Protein AF-A0A7Y4UBE1-F1 (afdb_monomer)

Sequence (196 aa):
MGKIALIILGILLVFVVILAMTGIGQYNGLTTKRTDVDAKWAQVENNLQLRADKIPNLVNIVKGYAKLEEGVLTKIAESQRVIQSSGSTPEQKMDASNQMTGALRAGGLYPFMTFAQAYPNLKSDAQFARLSDELSGTENRLAVARKDYNESTQDYNTSRNRFPAVLIAGMMGFQDKPFFKAEEGSKTAPVVDFSK

Foldseek 3Di:
DVVVVVVVVVVVVVVVVVVVVVLVVLVVVLVVLVVQLVVLLVLLLVLLLVLLVLVVVLVVLVVVFDDFDPVLVVLSVVLSCLSPDPPHDSVSNLVSSQSNQVSCVVRLCPLPQRVCVVPVVLNPDPSSVVSSVVSVVSVVSSVVSLVSSQVSLCVSQVSCVDPPNVVSCVVVVNDRDDHSDHPPVVPDDDPDDPDD

Structure (mmCIF, N/CA/C/O backbone):
data_AF-A0A7Y4UBE1-F1
#
_entry.id   AF-A0A7Y4UBE1-F1
#
loop_
_atom_site.group_PDB
_atom_site.id
_atom_site.type_symbol
_atom_site.label_atom_id
_atom_site.label_alt_id
_atom_site.label_comp_id
_atom_site.label_asym_id
_atom_site.label_entity_id
_atom_site.label_seq_id
_atom_site.pdbx_PDB_ins_code
_atom_site.Cartn_x
_atom_site.Cartn_y
_atom_site.Cartn_z
_atom_site.occupancy
_atom_site.B_iso_or_equiv
_atom_site.auth_seq_id
_atom_site.auth_comp_id
_atom_site.auth_asym_id
_atom_site.auth_atom_id
_atom_site.pdbx_PDB_model_num
ATOM 1 N N . MET A 1 1 ? 44.120 3.849 -45.674 1.00 60.94 1 MET A N 1
ATOM 2 C CA . MET A 1 1 ? 43.304 4.387 -44.559 1.00 60.94 1 MET A CA 1
ATOM 3 C C . MET A 1 1 ? 41.799 4.106 -44.690 1.00 60.94 1 MET A C 1
ATOM 5 O O . MET A 1 1 ? 41.185 3.823 -43.672 1.00 60.94 1 MET A O 1
ATOM 9 N N . GLY A 1 2 ? 41.198 4.076 -45.892 1.00 85.62 2 GLY A N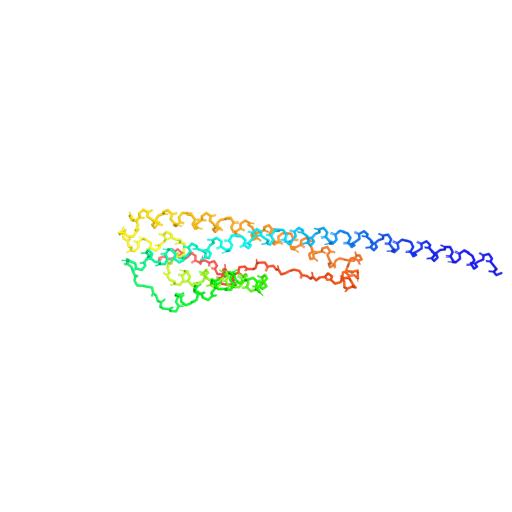 1
ATOM 10 C CA . GLY A 1 2 ? 39.737 3.900 -46.050 1.00 85.62 2 GLY A CA 1
ATOM 11 C C . GLY A 1 2 ? 39.126 2.588 -45.522 1.00 85.62 2 GLY A C 1
ATOM 12 O O . GLY A 1 2 ? 38.097 2.625 -44.860 1.00 85.62 2 GLY A O 1
ATOM 13 N N . LYS A 1 3 ? 39.762 1.425 -45.739 1.00 88.25 3 LYS A N 1
ATOM 14 C CA . LYS A 1 3 ? 39.204 0.126 -45.295 1.00 88.25 3 LYS A CA 1
ATOM 15 C C . LYS A 1 3 ? 39.141 -0.017 -43.767 1.00 88.25 3 LYS A C 1
ATOM 17 O O . LYS A 1 3 ? 38.150 -0.504 -43.246 1.00 88.25 3 LYS A O 1
ATOM 22 N N . ILE A 1 4 ? 40.170 0.450 -43.054 1.00 90.38 4 ILE A N 1
ATOM 23 C CA . ILE A 1 4 ? 40.217 0.420 -41.581 1.00 90.38 4 ILE A CA 1
ATOM 24 C C . ILE A 1 4 ? 39.161 1.366 -40.996 1.00 90.38 4 ILE A C 1
ATOM 26 O O . ILE A 1 4 ? 38.449 0.982 -40.076 1.00 90.38 4 ILE A O 1
ATOM 30 N N . ALA A 1 5 ? 39.000 2.563 -41.571 1.00 91.56 5 ALA A N 1
ATOM 31 C CA . ALA A 1 5 ? 37.962 3.504 -41.154 1.00 91.56 5 ALA A CA 1
ATOM 32 C C . ALA A 1 5 ? 36.544 2.926 -41.329 1.00 91.56 5 ALA A C 1
ATOM 34 O O . ALA A 1 5 ? 35.719 3.058 -40.429 1.00 91.56 5 ALA A O 1
ATOM 35 N N . LEU A 1 6 ? 36.276 2.227 -42.441 1.00 93.06 6 LEU A N 1
ATOM 36 C CA . LEU A 1 6 ? 34.995 1.545 -42.670 1.00 93.06 6 LEU A CA 1
ATOM 37 C C . LEU A 1 6 ? 34.747 0.405 -41.671 1.00 93.06 6 LEU A C 1
ATOM 39 O O . LEU A 1 6 ? 33.623 0.245 -41.202 1.00 93.06 6 LEU A O 1
ATOM 43 N N . ILE A 1 7 ? 35.785 -0.355 -41.306 1.00 93.50 7 ILE A N 1
ATOM 44 C CA . ILE A 1 7 ? 35.684 -1.410 -40.284 1.00 93.50 7 ILE A CA 1
ATOM 45 C C . ILE A 1 7 ? 35.369 -0.803 -38.910 1.00 93.50 7 ILE A C 1
ATOM 47 O O . ILE A 1 7 ? 34.454 -1.271 -38.238 1.00 93.50 7 ILE A O 1
ATOM 51 N N . ILE A 1 8 ? 36.073 0.261 -38.508 1.00 93.88 8 ILE A N 1
ATOM 52 C CA . ILE A 1 8 ? 35.826 0.959 -37.234 1.00 93.88 8 ILE A CA 1
ATOM 53 C C . ILE A 1 8 ? 34.397 1.515 -37.190 1.00 93.88 8 ILE A C 1
ATOM 55 O O . ILE A 1 8 ? 33.702 1.341 -36.190 1.00 93.88 8 ILE A O 1
ATOM 59 N N . LEU A 1 9 ? 33.935 2.135 -38.280 1.00 94.56 9 LEU A N 1
ATOM 60 C CA . LEU A 1 9 ? 32.573 2.657 -38.379 1.00 94.56 9 LEU A CA 1
ATOM 61 C C . LEU A 1 9 ? 31.524 1.539 -38.280 1.00 94.56 9 LEU A C 1
ATOM 63 O O . LEU A 1 9 ? 30.527 1.701 -37.581 1.00 94.56 9 LEU A O 1
ATOM 67 N N . GLY A 1 10 ? 31.769 0.394 -38.926 1.00 95.31 10 GLY A N 1
ATOM 68 C CA . GLY A 1 10 ? 30.907 -0.784 -38.824 1.00 95.31 10 GLY A CA 1
ATOM 69 C C . GLY A 1 10 ? 30.807 -1.318 -37.393 1.00 95.31 10 GLY A C 1
ATOM 70 O O . GLY A 1 10 ? 29.705 -1.574 -36.914 1.00 95.31 10 GLY A O 1
ATOM 71 N N . ILE A 1 11 ? 31.934 -1.416 -36.678 1.00 94.81 11 ILE A N 1
ATOM 72 C CA . ILE A 1 11 ? 31.966 -1.843 -35.269 1.00 94.81 11 ILE A CA 1
ATOM 73 C C . ILE A 1 11 ? 31.190 -0.863 -34.383 1.00 94.81 11 ILE A C 1
ATOM 75 O O . ILE A 1 11 ? 30.386 -1.288 -33.554 1.00 94.81 11 ILE A O 1
ATOM 79 N N . LEU A 1 12 ? 31.391 0.443 -34.573 1.00 95.19 12 LEU A N 1
ATOM 80 C CA . LEU A 1 12 ? 30.699 1.473 -33.800 1.00 95.19 12 LEU A CA 1
ATOM 81 C C . LEU A 1 12 ? 29.185 1.441 -34.047 1.00 95.19 12 LEU A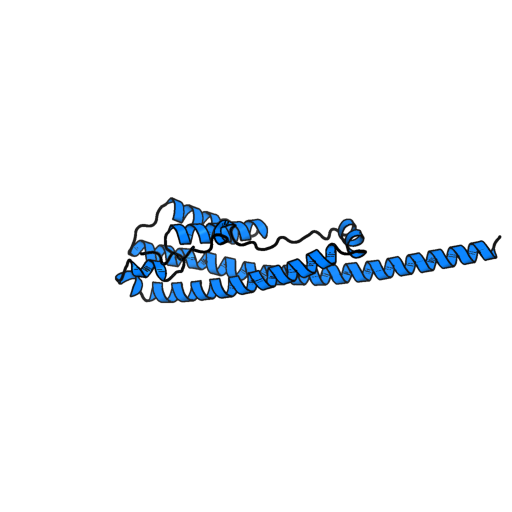 C 1
ATOM 83 O O . LEU A 1 12 ? 28.408 1.534 -33.101 1.00 95.19 12 LEU A O 1
ATOM 87 N N . LEU A 1 13 ? 28.759 1.239 -35.296 1.00 95.62 13 LEU A N 1
ATOM 88 C CA . LEU A 1 13 ? 27.346 1.109 -35.643 1.00 95.62 13 LEU A CA 1
ATOM 89 C C . LEU A 1 13 ? 26.712 -0.129 -34.991 1.00 95.62 13 LEU A C 1
ATOM 91 O O . LEU A 1 13 ? 25.651 -0.019 -34.381 1.00 95.62 13 LEU A O 1
ATOM 95 N N . VAL A 1 14 ? 27.378 -1.286 -35.050 1.00 95.25 14 VAL A N 1
ATOM 96 C CA . VAL A 1 14 ? 26.911 -2.511 -34.375 1.00 95.25 14 VAL A CA 1
ATOM 97 C C . VAL A 1 14 ? 26.811 -2.300 -32.862 1.00 95.25 14 VAL A C 1
ATOM 99 O O . VAL A 1 14 ? 25.813 -2.683 -32.253 1.00 95.25 14 VAL A O 1
ATOM 102 N N . PHE A 1 15 ? 27.798 -1.640 -32.253 1.00 94.19 15 PHE A N 1
ATOM 103 C CA . PHE A 1 15 ? 27.783 -1.321 -30.827 1.00 94.19 15 PHE A CA 1
ATOM 104 C C . PHE A 1 15 ? 26.589 -0.433 -30.440 1.00 94.19 15 PHE A C 1
ATOM 106 O O . PHE A 1 15 ? 25.878 -0.738 -29.482 1.00 94.19 15 PHE A O 1
ATOM 113 N N . VAL A 1 16 ? 26.308 0.618 -31.219 1.00 93.38 16 VAL A N 1
ATOM 114 C CA . VAL A 1 16 ? 25.142 1.493 -31.009 1.00 93.38 16 VAL A CA 1
ATOM 115 C C . VAL A 1 16 ? 23.829 0.715 -31.128 1.00 93.38 16 VAL A C 1
ATOM 117 O O . VAL A 1 16 ? 22.940 0.895 -30.298 1.00 93.38 16 VAL A O 1
ATOM 120 N N . VAL A 1 17 ? 23.708 -0.187 -32.107 1.00 93.94 17 VAL A N 1
ATOM 121 C CA . VAL A 1 17 ? 22.510 -1.027 -32.277 1.00 93.94 17 VAL A CA 1
ATOM 122 C C . VAL A 1 17 ? 22.299 -1.946 -31.068 1.00 93.94 17 VAL A C 1
ATOM 124 O O . VAL A 1 17 ? 21.179 -2.048 -30.568 1.00 93.94 17 VAL A O 1
ATOM 127 N N . ILE A 1 18 ? 23.360 -2.562 -30.537 1.00 92.31 18 ILE A N 1
ATOM 128 C CA . ILE A 1 18 ? 23.282 -3.403 -29.330 1.00 92.31 18 ILE A CA 1
ATOM 129 C C . ILE A 1 18 ? 22.827 -2.585 -28.113 1.00 92.31 18 ILE A C 1
ATOM 131 O O . ILE A 1 18 ? 21.952 -3.029 -27.361 1.00 92.31 18 ILE A O 1
ATOM 135 N N . LEU A 1 19 ? 23.377 -1.380 -27.928 1.00 90.44 19 LEU A N 1
ATOM 136 C CA . LEU A 1 19 ? 22.966 -0.486 -26.844 1.00 90.44 19 LEU A CA 1
ATOM 137 C C . LEU A 1 19 ? 21.501 -0.061 -26.980 1.00 90.44 19 LEU A C 1
ATOM 139 O O . LEU A 1 19 ? 20.770 -0.096 -25.991 1.00 90.44 19 LEU A O 1
ATOM 143 N N . ALA A 1 20 ? 21.052 0.278 -28.190 1.00 90.62 20 ALA A N 1
ATOM 144 C CA . ALA A 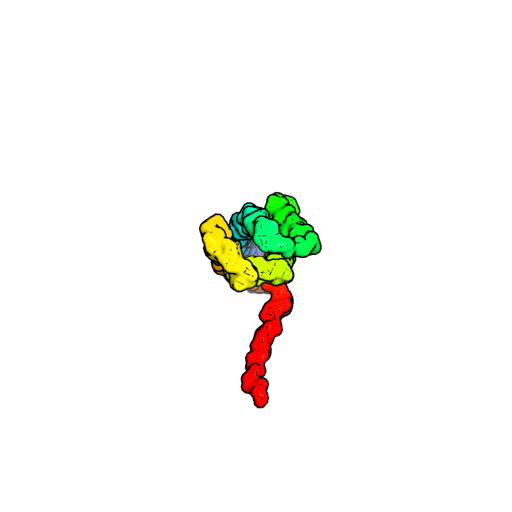1 20 ? 19.667 0.662 -28.450 1.00 90.62 20 ALA A CA 1
ATOM 145 C C . ALA A 1 20 ? 18.689 -0.488 -28.155 1.00 90.62 20 ALA A C 1
ATOM 147 O O . ALA A 1 20 ? 17.703 -0.289 -27.445 1.00 90.62 20 ALA A O 1
ATOM 148 N N . MET A 1 21 ? 18.986 -1.706 -28.626 1.00 92.88 21 MET A N 1
ATOM 149 C CA . MET A 1 21 ? 18.159 -2.888 -28.347 1.00 92.88 21 MET A CA 1
ATOM 150 C C . MET A 1 21 ? 18.091 -3.197 -26.848 1.00 92.88 21 MET A C 1
ATOM 152 O O . MET A 1 21 ? 17.011 -3.458 -26.316 1.00 92.88 21 MET A O 1
ATOM 156 N N . THR A 1 22 ? 19.227 -3.108 -26.149 1.00 89.25 22 THR A N 1
ATOM 157 C CA . THR A 1 22 ? 19.281 -3.286 -24.690 1.00 89.25 22 THR A CA 1
ATOM 158 C C . THR A 1 22 ? 18.446 -2.216 -23.987 1.00 89.25 22 THR A C 1
ATOM 160 O O . THR A 1 22 ? 17.657 -2.539 -23.101 1.00 89.25 22 THR A O 1
ATOM 163 N N . GLY A 1 23 ? 18.564 -0.959 -24.422 1.00 91.25 23 GLY A N 1
ATOM 164 C CA . GLY A 1 23 ? 17.796 0.179 -23.921 1.00 91.25 23 GLY A CA 1
ATOM 165 C C . GLY A 1 23 ? 16.288 -0.053 -23.960 1.00 91.25 23 GLY A C 1
ATOM 166 O O . GLY A 1 23 ? 15.612 0.046 -22.935 1.00 91.25 23 GLY A O 1
ATOM 167 N N . ILE A 1 24 ? 15.778 -0.424 -25.137 1.00 93.25 24 ILE A N 1
ATOM 168 C CA . ILE A 1 24 ? 14.352 -0.698 -25.364 1.00 93.25 24 ILE A CA 1
ATOM 169 C C . ILE A 1 24 ? 13.877 -1.871 -24.498 1.00 93.25 24 ILE A C 1
ATOM 171 O O . ILE A 1 24 ? 12.824 -1.785 -23.863 1.00 93.25 24 ILE A O 1
ATOM 175 N N . GLY A 1 25 ? 14.666 -2.948 -24.423 1.00 93.81 25 GLY A N 1
ATOM 176 C CA . GLY A 1 25 ? 14.340 -4.118 -23.607 1.00 93.81 25 GLY A CA 1
ATOM 177 C C . GLY A 1 25 ? 14.193 -3.783 -22.120 1.00 93.81 25 GLY A C 1
ATOM 178 O O . GLY A 1 25 ? 13.196 -4.156 -21.500 1.00 93.81 25 GLY A O 1
ATOM 179 N N . GLN A 1 26 ? 15.141 -3.029 -21.555 1.00 94.31 26 GLN A N 1
ATOM 180 C CA . GLN A 1 26 ? 15.076 -2.617 -20.148 1.00 94.31 26 GLN A CA 1
ATOM 181 C C . GLN A 1 26 ? 13.918 -1.647 -19.888 1.00 94.31 26 GLN A C 1
ATOM 183 O O . GLN A 1 26 ? 13.210 -1.806 -18.898 1.00 94.31 26 GLN A O 1
ATOM 188 N N . TYR A 1 27 ? 13.678 -0.678 -20.778 1.00 94.88 27 TYR A N 1
ATOM 189 C CA . TYR A 1 27 ? 12.570 0.271 -20.630 1.00 94.88 27 TYR A CA 1
ATOM 190 C C . TYR A 1 27 ? 11.209 -0.436 -20.579 1.00 94.88 27 TYR A C 1
ATOM 192 O O . TYR A 1 27 ? 10.399 -0.172 -19.685 1.00 94.88 27 TYR A O 1
ATOM 200 N N . ASN A 1 28 ? 10.968 -1.366 -21.507 1.00 95.94 28 ASN A N 1
ATOM 201 C CA . ASN A 1 28 ? 9.722 -2.127 -21.551 1.00 95.94 28 ASN A CA 1
ATOM 202 C C . ASN A 1 28 ? 9.577 -3.017 -20.310 1.00 95.94 28 ASN A C 1
ATOM 204 O O . ASN A 1 28 ? 8.527 -3.002 -19.672 1.00 95.94 28 ASN A O 1
ATOM 208 N N . GLY A 1 29 ? 10.647 -3.714 -19.909 1.00 96.50 29 GLY A N 1
ATOM 209 C CA . GLY A 1 29 ? 10.645 -4.552 -18.708 1.00 96.50 29 GLY A CA 1
ATOM 210 C C . GLY A 1 29 ? 10.353 -3.767 -17.423 1.00 96.50 29 GLY A C 1
ATOM 211 O O . GLY A 1 29 ? 9.527 -4.190 -16.613 1.00 96.50 29 GLY A O 1
ATOM 212 N N . LEU A 1 30 ? 10.979 -2.599 -17.247 1.00 96.88 30 LEU A N 1
ATOM 213 C CA . LEU A 1 30 ? 10.720 -1.723 -16.100 1.00 96.88 30 LEU A CA 1
ATOM 214 C C . LEU A 1 30 ? 9.311 -1.130 -16.133 1.00 96.88 30 LEU A C 1
ATOM 216 O O . LEU A 1 30 ? 8.685 -1.005 -15.083 1.00 96.88 30 LEU A O 1
ATOM 220 N N . THR A 1 31 ? 8.791 -0.797 -17.316 1.00 97.38 31 THR A N 1
ATOM 221 C CA . THR A 1 31 ? 7.414 -0.309 -17.469 1.00 97.38 31 THR A CA 1
ATOM 222 C C . THR A 1 31 ? 6.411 -1.366 -17.028 1.00 97.38 31 THR A C 1
ATOM 224 O O . THR A 1 31 ? 5.539 -1.058 -16.221 1.00 97.38 31 THR A O 1
ATOM 227 N N . THR A 1 32 ? 6.576 -2.616 -17.468 1.00 98.12 32 THR A N 1
ATOM 228 C CA . THR A 1 32 ? 5.719 -3.731 -17.045 1.00 98.12 32 THR A CA 1
ATOM 229 C C . THR A 1 32 ? 5.741 -3.919 -15.530 1.00 98.12 32 THR A C 1
ATOM 231 O O . THR A 1 32 ? 4.683 -3.984 -14.910 1.00 98.12 32 THR A O 1
ATOM 234 N N . LYS A 1 33 ? 6.932 -3.947 -14.915 1.00 98.06 33 LYS A N 1
ATOM 235 C CA . LYS A 1 33 ? 7.065 -4.108 -13.457 1.00 98.06 33 LYS A CA 1
ATOM 236 C C . LYS A 1 33 ? 6.473 -2.927 -12.684 1.00 98.06 33 LYS A C 1
ATOM 238 O O . LYS A 1 33 ? 5.816 -3.134 -11.672 1.00 98.06 33 LYS A O 1
ATOM 243 N N . ARG A 1 34 ? 6.646 -1.693 -13.170 1.00 97.88 34 ARG A N 1
ATOM 244 C CA . ARG A 1 34 ? 6.024 -0.501 -12.572 1.00 97.88 34 ARG A CA 1
ATOM 245 C C . ARG A 1 34 ? 4.499 -0.602 -12.597 1.00 97.88 34 ARG A C 1
ATOM 247 O O . ARG A 1 34 ? 3.865 -0.334 -11.584 1.00 97.88 34 ARG A O 1
ATOM 254 N N . THR A 1 35 ? 3.929 -1.006 -13.730 1.00 98.00 35 THR A N 1
ATOM 255 C CA . THR A 1 35 ? 2.480 -1.192 -13.865 1.00 98.00 35 THR A CA 1
ATOM 256 C C . THR A 1 35 ? 1.956 -2.286 -12.936 1.00 98.00 35 THR A C 1
ATOM 258 O O . THR A 1 35 ? 0.881 -2.113 -12.369 1.00 98.00 35 THR A O 1
ATOM 261 N N . ASP A 1 36 ? 2.705 -3.373 -12.729 1.00 98.44 36 ASP A N 1
ATOM 262 C CA . ASP A 1 36 ? 2.333 -4.399 -11.746 1.00 98.44 36 ASP A CA 1
ATOM 263 C C . ASP A 1 36 ? 2.313 -3.834 -10.317 1.00 98.44 36 ASP A C 1
ATOM 265 O O . ASP A 1 36 ? 1.305 -3.971 -9.626 1.00 98.44 36 ASP A O 1
ATOM 269 N N . VAL A 1 37 ? 3.354 -3.097 -9.903 1.00 98.31 37 VAL A N 1
ATOM 270 C CA . VAL A 1 37 ? 3.380 -2.422 -8.590 1.00 98.31 37 VAL A CA 1
ATOM 271 C C . VAL A 1 37 ? 2.186 -1.484 -8.417 1.00 98.31 37 VAL A C 1
ATOM 273 O O . VAL A 1 37 ? 1.523 -1.521 -7.380 1.00 98.31 37 VAL A O 1
ATOM 276 N N . ASP A 1 38 ? 1.877 -0.670 -9.428 1.00 97.75 38 ASP A N 1
ATOM 277 C CA . ASP A 1 38 ? 0.747 0.262 -9.385 1.00 97.75 38 ASP A CA 1
ATOM 278 C C . ASP A 1 38 ? -0.599 -0.486 -9.289 1.00 97.75 38 ASP A C 1
ATOM 280 O O . ASP A 1 38 ? -1.493 -0.078 -8.544 1.00 97.75 38 ASP A O 1
ATOM 284 N N . ALA A 1 39 ? -0.733 -1.634 -9.960 1.00 98.44 39 ALA A N 1
ATOM 285 C CA . ALA A 1 39 ? -1.912 -2.489 -9.853 1.00 98.44 39 ALA A CA 1
ATOM 286 C C . ALA A 1 39 ? -2.050 -3.125 -8.458 1.00 98.44 39 ALA A C 1
ATOM 288 O O . ALA A 1 39 ? -3.154 -3.169 -7.907 1.00 98.44 39 ALA A O 1
ATOM 289 N N . LYS A 1 40 ? -0.949 -3.592 -7.851 1.00 98.38 40 LYS A N 1
ATOM 290 C CA . LYS A 1 40 ? -0.956 -4.104 -6.469 1.00 98.38 40 LYS A CA 1
ATOM 291 C C . LYS A 1 40 ? -1.254 -2.999 -5.461 1.00 98.38 40 LYS A C 1
ATOM 293 O O . LYS A 1 40 ? -2.005 -3.229 -4.514 1.00 98.38 40 LYS A O 1
ATOM 298 N N . TRP A 1 41 ? -0.738 -1.792 -5.688 1.00 97.81 41 TRP A N 1
ATOM 299 C CA . TRP A 1 41 ? -1.054 -0.628 -4.867 1.00 97.81 41 TRP A CA 1
ATOM 300 C C . TRP A 1 41 ? -2.550 -0.304 -4.895 1.00 97.81 41 TRP A C 1
ATOM 302 O O . TRP A 1 41 ? -3.148 -0.122 -3.838 1.00 97.81 41 TRP A O 1
ATOM 312 N N . ALA A 1 42 ? -3.185 -0.326 -6.070 1.00 97.88 42 ALA A N 1
ATOM 313 C CA . ALA A 1 42 ? -4.626 -0.100 -6.180 1.00 97.88 42 ALA A CA 1
ATOM 314 C C . ALA A 1 42 ? -5.443 -1.099 -5.332 1.00 97.88 42 ALA A C 1
ATOM 316 O O . ALA A 1 42 ? -6.451 -0.733 -4.730 1.00 97.88 42 ALA A O 1
ATOM 317 N N . GLN A 1 43 ? -4.990 -2.354 -5.212 1.00 98.00 43 GLN A N 1
ATOM 318 C CA . GLN A 1 43 ? -5.628 -3.335 -4.323 1.00 98.00 43 GLN A CA 1
ATOM 319 C C . GLN A 1 43 ? -5.451 -2.989 -2.841 1.00 98.00 43 GLN A C 1
ATOM 321 O O . GLN A 1 43 ? -6.396 -3.132 -2.061 1.00 98.00 43 GLN A O 1
ATOM 326 N N . VAL A 1 44 ? -4.267 -2.518 -2.437 1.00 97.81 44 VAL A N 1
ATOM 327 C CA . VAL A 1 44 ? -4.040 -2.012 -1.073 1.00 97.81 44 VAL A CA 1
ATOM 328 C C . VAL A 1 44 ? -4.979 -0.842 -0.797 1.00 97.81 44 VAL A C 1
ATOM 330 O O . VAL A 1 44 ? -5.705 -0.862 0.195 1.00 97.81 44 VAL A O 1
ATOM 333 N N . GLU A 1 45 ? -5.016 0.137 -1.696 1.00 96.94 45 GLU A N 1
ATOM 334 C CA . GLU A 1 45 ? -5.827 1.341 -1.564 1.00 96.94 45 GLU A CA 1
ATOM 335 C C . GLU A 1 45 ? -7.324 1.032 -1.432 1.00 96.94 45 GLU A C 1
ATOM 337 O O . GLU A 1 45 ? -7.968 1.554 -0.521 1.00 96.94 45 GLU A O 1
ATOM 342 N N . ASN A 1 46 ? -7.861 0.117 -2.243 1.00 97.38 46 ASN A N 1
ATOM 343 C CA . ASN A 1 46 ? -9.255 -0.321 -2.131 1.00 97.38 46 ASN A CA 1
ATOM 344 C C . ASN A 1 46 ? -9.579 -0.864 -0.729 1.00 97.38 46 ASN A C 1
ATOM 346 O O . ASN A 1 46 ? -10.609 -0.530 -0.143 1.00 97.38 46 ASN A O 1
ATOM 350 N N . ASN A 1 47 ? -8.692 -1.684 -0.156 1.00 97.44 47 ASN A N 1
ATOM 351 C CA . ASN A 1 47 ? -8.893 -2.227 1.189 1.00 97.44 47 ASN A CA 1
ATOM 352 C C . ASN A 1 47 ? -8.739 -1.152 2.279 1.00 97.44 47 ASN A C 1
ATOM 354 O O . ASN A 1 47 ? -9.462 -1.194 3.275 1.00 97.44 47 ASN A O 1
ATOM 358 N N . LEU A 1 48 ? -7.843 -0.174 2.092 1.00 97.25 48 LEU A N 1
ATOM 359 C CA . LEU A 1 48 ? -7.722 0.974 2.995 1.00 97.25 48 LEU A CA 1
ATOM 360 C C . LEU A 1 48 ? -8.996 1.823 3.005 1.00 97.25 48 LEU A C 1
ATOM 362 O O . LEU A 1 48 ? -9.460 2.192 4.083 1.00 97.25 48 LEU A O 1
ATOM 366 N N . GLN A 1 49 ? -9.580 2.093 1.836 1.00 96.81 49 GLN A N 1
ATOM 367 C CA . GLN A 1 49 ? -10.833 2.842 1.715 1.00 96.81 49 GLN A CA 1
ATOM 368 C C . GLN A 1 49 ? -11.989 2.099 2.395 1.00 96.81 49 GLN A C 1
ATOM 370 O O . GLN A 1 49 ? -12.615 2.646 3.299 1.00 96.81 49 GLN A O 1
ATOM 375 N N . LEU A 1 50 ? -12.186 0.812 2.079 1.00 96.50 50 LEU A N 1
ATOM 376 C CA . LEU A 1 50 ? -13.226 -0.016 2.708 1.00 96.50 50 LEU A CA 1
ATOM 377 C C . LEU A 1 50 ? -13.120 -0.039 4.237 1.00 96.50 50 LEU A C 1
ATOM 379 O O . LEU A 1 50 ? -14.129 0.007 4.943 1.00 96.50 50 LEU A O 1
ATOM 383 N N . ARG A 1 51 ? -11.893 -0.119 4.758 1.00 95.50 51 ARG A N 1
ATOM 384 C CA . ARG A 1 51 ? -11.617 -0.044 6.192 1.00 95.50 51 ARG A CA 1
ATOM 385 C C . ARG A 1 51 ? -12.009 1.321 6.762 1.00 95.50 51 ARG A C 1
ATOM 387 O O . ARG A 1 51 ? -12.722 1.380 7.765 1.00 95.50 51 ARG A O 1
ATOM 394 N N . ALA A 1 52 ? -11.551 2.398 6.131 1.00 96.19 52 ALA A N 1
ATOM 395 C CA . ALA A 1 52 ? -11.811 3.769 6.556 1.00 96.19 52 ALA A CA 1
ATOM 396 C C . ALA A 1 52 ? -13.312 4.111 6.550 1.00 96.19 52 ALA A C 1
ATOM 398 O O . ALA A 1 52 ? -13.772 4.830 7.432 1.00 96.19 52 ALA A O 1
ATOM 399 N N . ASP A 1 53 ? -14.085 3.535 5.629 1.00 96.19 53 ASP A N 1
ATOM 400 C CA . ASP A 1 53 ? -15.533 3.745 5.526 1.00 96.19 53 ASP A CA 1
ATOM 401 C C . ASP A 1 53 ? -16.325 3.018 6.624 1.00 96.19 53 ASP A C 1
ATOM 403 O O . ASP A 1 53 ? -17.379 3.482 7.062 1.00 96.19 53 ASP A O 1
ATOM 407 N N . LYS A 1 54 ? -15.828 1.867 7.094 1.00 95.62 54 LYS A N 1
ATOM 408 C CA . LYS A 1 54 ? -16.522 1.015 8.075 1.00 95.62 54 LYS A CA 1
ATOM 409 C C . LYS A 1 54 ? -16.233 1.390 9.528 1.00 95.62 54 LYS A C 1
ATOM 411 O O . LYS A 1 54 ? -17.101 1.216 10.384 1.00 95.62 54 LYS A O 1
ATOM 416 N N . ILE A 1 55 ? -15.044 1.917 9.824 1.00 95.38 55 ILE A N 1
ATOM 417 C CA . ILE A 1 55 ? -14.638 2.275 11.194 1.00 95.38 55 ILE A CA 1
ATOM 418 C C . ILE A 1 55 ? -15.582 3.284 11.876 1.00 95.38 55 ILE A C 1
ATOM 420 O O . ILE A 1 55 ? -15.891 3.069 13.048 1.00 95.38 55 ILE A O 1
ATOM 424 N N . PRO A 1 56 ? -16.104 4.335 11.212 1.00 94.56 56 PRO A N 1
ATOM 425 C CA . PRO A 1 56 ? -17.052 5.256 11.840 1.00 94.56 56 PRO A CA 1
ATOM 426 C C . PRO A 1 56 ? -18.305 4.563 12.382 1.00 94.56 56 PRO A C 1
ATOM 428 O O . PRO A 1 56 ? -18.761 4.881 13.480 1.00 94.56 56 PRO A O 1
ATOM 431 N N . ASN A 1 57 ? -18.827 3.568 11.658 1.00 95.19 57 ASN A N 1
ATOM 432 C CA . ASN A 1 57 ? -19.974 2.785 12.115 1.00 95.19 57 ASN A CA 1
ATOM 433 C C . ASN A 1 57 ? -19.623 1.964 13.360 1.00 95.19 57 ASN A C 1
ATOM 435 O O . ASN A 1 57 ? -20.409 1.927 14.304 1.00 95.19 57 ASN A O 1
ATOM 439 N N . LEU A 1 58 ? -18.420 1.379 13.408 1.00 94.12 58 LEU A N 1
ATOM 440 C CA . LEU A 1 58 ? -17.943 0.638 14.579 1.00 94.12 58 LEU A CA 1
ATOM 441 C C . LEU A 1 58 ? -17.830 1.566 15.789 1.00 94.12 58 LEU A C 1
ATOM 443 O O . LEU A 1 58 ? -18.338 1.253 16.862 1.00 94.12 58 LEU A O 1
ATOM 447 N N . VAL A 1 59 ? -17.213 2.732 15.597 1.00 93.94 59 VAL A N 1
ATOM 448 C CA . VAL A 1 59 ? -17.064 3.764 16.628 1.00 93.94 59 VAL A CA 1
ATOM 449 C C . VAL A 1 59 ? -18.426 4.208 17.161 1.00 93.94 59 VAL A C 1
ATOM 451 O O . VAL A 1 59 ? -18.585 4.342 18.371 1.00 93.94 59 VAL A O 1
ATOM 454 N N . ASN A 1 60 ? -19.417 4.414 16.290 1.00 94.25 60 ASN A N 1
ATOM 455 C CA . ASN A 1 60 ? -20.762 4.820 16.700 1.00 94.25 60 ASN A CA 1
ATOM 456 C C . ASN A 1 60 ? -21.473 3.744 17.525 1.00 94.25 60 ASN A C 1
ATOM 458 O O . ASN A 1 60 ? -22.067 4.076 18.548 1.00 94.25 60 ASN A O 1
ATOM 462 N N . ILE A 1 61 ? -21.370 2.471 17.128 1.00 93.31 61 ILE A N 1
ATOM 463 C CA . ILE A 1 61 ? -21.934 1.362 17.908 1.00 93.31 61 ILE A CA 1
ATOM 464 C C . ILE A 1 61 ? -21.254 1.300 19.279 1.00 93.31 61 ILE A C 1
ATOM 466 O O . ILE A 1 61 ? -21.933 1.305 20.300 1.00 93.31 61 ILE A O 1
ATOM 470 N N . VAL A 1 62 ? -19.917 1.337 19.328 1.00 92.69 62 VAL A N 1
ATOM 471 C CA . VAL A 1 62 ? -19.166 1.266 20.592 1.00 92.69 62 VAL A CA 1
ATOM 472 C C . VAL A 1 62 ? -19.483 2.438 21.522 1.00 92.69 62 VAL A C 1
ATOM 474 O O . VAL A 1 62 ? -19.638 2.223 22.723 1.00 92.69 62 VAL A O 1
ATOM 477 N N . LYS A 1 63 ? -19.662 3.654 20.993 1.00 92.69 63 LYS A N 1
ATOM 478 C CA . LYS A 1 63 ? -20.069 4.832 21.781 1.00 92.69 63 LYS A CA 1
ATOM 479 C C . LYS A 1 63 ? -21.399 4.648 22.519 1.00 92.69 63 LYS A C 1
ATOM 481 O O . LYS A 1 63 ? -21.603 5.295 23.542 1.00 92.69 63 LYS A O 1
ATOM 486 N N . GLY A 1 64 ? -22.285 3.775 22.033 1.00 92.19 64 GLY A N 1
ATOM 487 C CA . GLY A 1 64 ? -23.528 3.421 22.725 1.00 92.19 64 GLY A CA 1
ATOM 488 C C . GLY A 1 64 ? -23.314 2.618 24.014 1.00 92.19 64 GLY A C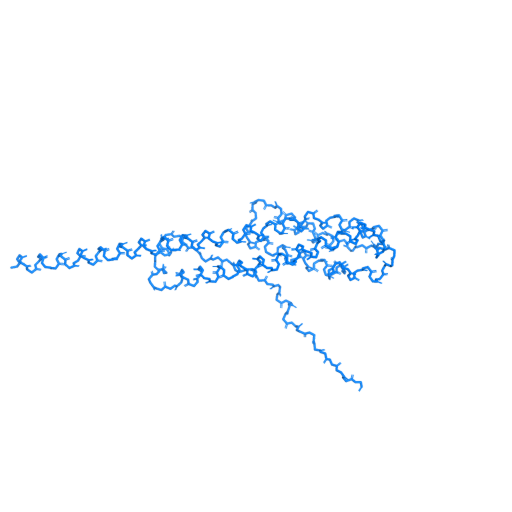 1
ATOM 489 O O . GLY A 1 64 ? -24.178 2.627 24.886 1.00 92.19 64 GLY A O 1
ATOM 490 N N . TYR A 1 65 ? -22.159 1.963 24.158 1.00 91.00 65 TYR A N 1
ATOM 491 C CA . TYR A 1 65 ? -21.853 1.064 25.275 1.00 91.00 65 TYR A CA 1
ATOM 492 C C . TYR A 1 65 ? -20.668 1.530 26.132 1.00 91.00 65 TYR A C 1
ATOM 494 O O . TYR A 1 65 ? -20.592 1.181 27.310 1.00 91.00 65 TYR A O 1
ATOM 502 N N . ALA A 1 66 ? -19.744 2.310 25.569 1.00 89.56 66 ALA A N 1
ATOM 503 C CA . ALA A 1 66 ? -18.520 2.737 26.233 1.00 89.56 66 ALA A CA 1
ATOM 504 C C . ALA A 1 66 ? -18.091 4.147 25.807 1.00 89.56 66 ALA A C 1
ATOM 506 O O . ALA A 1 66 ? -18.350 4.597 24.691 1.00 89.56 66 ALA A O 1
ATOM 507 N N . LYS A 1 67 ? -17.374 4.845 26.695 1.00 90.44 67 LYS A N 1
ATOM 508 C CA . LYS A 1 67 ? -16.729 6.118 26.355 1.00 90.44 67 LYS A CA 1
ATOM 509 C C . LYS A 1 67 ? -15.397 5.845 25.660 1.00 90.44 67 LYS A C 1
ATOM 511 O O . LYS A 1 67 ? -14.578 5.098 26.182 1.00 90.44 67 LYS A O 1
ATOM 516 N N . LEU A 1 68 ? -15.187 6.480 24.509 1.00 91.56 68 LEU A N 1
ATOM 517 C CA . LEU A 1 68 ? -13.909 6.483 23.800 1.00 91.56 68 LEU A CA 1
ATOM 518 C C . LEU A 1 68 ? -13.198 7.813 24.041 1.00 91.56 68 LEU A C 1
ATOM 520 O O . LEU A 1 68 ? -13.841 8.863 24.057 1.00 91.56 68 LEU A O 1
ATOM 524 N N . GLU A 1 69 ? -11.880 7.762 24.214 1.00 93.44 69 GLU A N 1
ATOM 525 C CA . GLU A 1 69 ? -11.060 8.957 24.399 1.00 93.44 69 GLU A CA 1
ATOM 526 C C . GLU A 1 69 ? -11.094 9.853 23.157 1.00 93.44 69 GLU A C 1
ATOM 528 O O . GLU A 1 69 ? -10.975 9.383 22.023 1.00 93.44 69 GLU A O 1
ATOM 533 N N . GLU A 1 70 ? -11.201 11.165 23.367 1.00 94.19 70 GLU A N 1
ATOM 534 C CA . GLU A 1 70 ? -11.245 12.146 22.279 1.00 94.19 70 GLU A CA 1
ATOM 535 C C . GLU A 1 70 ? -9.996 12.069 21.393 1.00 94.19 70 GLU A C 1
ATOM 537 O O . GLU A 1 70 ? -10.106 12.046 20.170 1.00 94.19 70 GLU A O 1
ATOM 542 N N . GLY A 1 71 ? -8.813 11.910 21.996 1.00 94.25 71 GLY A N 1
ATOM 543 C CA . GLY A 1 71 ? -7.559 11.760 21.256 1.00 94.25 71 GLY A CA 1
ATOM 544 C C . GLY A 1 71 ? -7.538 10.544 20.321 1.00 94.25 71 GLY A C 1
ATOM 545 O O . GLY A 1 71 ? -6.964 10.619 19.234 1.00 94.25 71 GLY A O 1
ATOM 546 N N . VAL A 1 72 ? -8.196 9.439 20.694 1.00 93.38 72 VAL A N 1
ATOM 547 C CA . VAL A 1 72 ? -8.344 8.256 19.828 1.00 93.38 72 VAL A CA 1
ATOM 548 C C . VAL A 1 72 ? -9.253 8.574 18.643 1.00 93.38 72 VAL A C 1
ATOM 550 O O . VAL A 1 72 ? -8.908 8.272 17.500 1.00 93.38 72 VAL A O 1
ATOM 553 N N . LEU A 1 73 ? -10.393 9.219 18.901 1.00 95.62 73 LEU A N 1
ATOM 554 C CA . LEU A 1 73 ? -11.357 9.593 17.865 1.00 95.62 73 LEU A CA 1
ATOM 555 C C . LEU A 1 73 ? -10.754 10.572 16.851 1.00 95.62 73 LEU A C 1
ATOM 557 O O . LEU A 1 73 ? -10.938 10.388 15.647 1.00 95.62 73 LEU A O 1
ATOM 561 N N . THR A 1 74 ? -9.995 11.563 17.323 1.00 97.12 74 THR A N 1
ATOM 562 C CA . THR A 1 74 ? -9.300 12.538 16.474 1.00 97.12 74 THR A CA 1
ATOM 563 C C . THR A 1 74 ? -8.294 11.851 15.557 1.00 97.12 74 THR A C 1
ATOM 565 O O . THR A 1 74 ? -8.363 12.035 14.343 1.00 97.12 74 THR A O 1
ATOM 568 N N . LYS A 1 75 ? -7.439 10.968 16.091 1.00 96.56 75 LYS A N 1
ATOM 569 C CA . LYS A 1 75 ? -6.459 10.221 15.281 1.00 96.56 75 LYS A CA 1
ATOM 570 C C . LYS A 1 75 ? -7.113 9.327 14.227 1.00 96.56 75 LYS A C 1
ATOM 572 O O . LYS A 1 75 ? -6.610 9.228 13.106 1.00 96.56 75 LYS A O 1
ATOM 577 N N . ILE A 1 76 ? -8.235 8.682 14.561 1.00 96.06 76 ILE A N 1
ATOM 578 C CA . ILE A 1 76 ? -9.014 7.885 13.599 1.00 96.06 76 ILE A CA 1
ATOM 579 C C . ILE A 1 76 ? -9.543 8.784 12.475 1.00 96.06 76 ILE A C 1
ATOM 581 O O . ILE A 1 76 ? -9.374 8.450 11.302 1.00 96.06 76 ILE A O 1
ATOM 585 N N . ALA A 1 77 ? -10.140 9.927 12.820 1.00 96.62 77 ALA A N 1
ATOM 586 C CA . ALA A 1 77 ? -10.717 10.856 11.852 1.00 96.62 77 ALA A CA 1
ATOM 587 C C . ALA A 1 77 ? -9.657 11.497 10.935 1.00 96.62 77 ALA A C 1
ATOM 589 O O . ALA A 1 77 ? -9.873 11.626 9.729 1.00 96.62 77 ALA A O 1
ATOM 590 N N . GLU A 1 78 ? -8.500 11.875 11.479 1.00 97.44 78 GLU A N 1
ATOM 591 C CA . GLU A 1 78 ? -7.366 12.398 10.707 1.00 97.44 78 GLU A CA 1
ATOM 592 C C . GLU A 1 78 ? -6.831 11.355 9.727 1.00 97.44 78 GLU A C 1
ATOM 594 O O . GLU A 1 78 ? -6.712 11.624 8.530 1.00 97.44 78 GLU A O 1
ATOM 599 N N . SER A 1 79 ? -6.597 10.134 10.212 1.00 97.50 79 SER A N 1
ATOM 600 C CA . SER A 1 79 ? -6.129 9.030 9.375 1.00 97.50 79 SER A CA 1
ATOM 601 C C . SER A 1 79 ? -7.121 8.706 8.255 1.00 97.50 79 SER A C 1
ATOM 603 O O . SER A 1 79 ? -6.728 8.460 7.114 1.00 97.50 79 SER A O 1
ATOM 605 N N . GLN A 1 80 ? -8.421 8.741 8.560 1.00 96.56 80 GLN A N 1
ATOM 606 C CA . GLN A 1 80 ? -9.484 8.531 7.581 1.00 96.56 80 GLN A CA 1
ATOM 607 C C . GLN A 1 80 ? -9.442 9.582 6.469 1.00 96.56 80 GLN A C 1
ATOM 609 O O . GLN A 1 80 ? -9.493 9.215 5.295 1.00 96.56 80 GLN A O 1
ATOM 614 N N . ARG A 1 81 ? -9.294 10.869 6.816 1.00 97.50 81 ARG A N 1
ATOM 615 C CA . ARG A 1 81 ? -9.182 11.942 5.814 1.00 97.50 81 ARG A CA 1
ATOM 616 C C . ARG A 1 81 ? -8.013 11.717 4.863 1.00 97.50 81 ARG A C 1
ATOM 618 O O . ARG A 1 81 ? -8.174 11.905 3.662 1.00 97.50 81 ARG A O 1
ATOM 625 N N . VAL A 1 82 ? -6.857 11.300 5.377 1.00 97.88 82 VAL A N 1
ATOM 626 C CA . VAL A 1 82 ? -5.675 11.036 4.542 1.00 97.88 82 VAL A CA 1
ATOM 627 C C . VAL A 1 82 ? -5.895 9.824 3.631 1.00 97.88 82 VAL A C 1
ATOM 629 O O . VAL A 1 82 ? -5.577 9.885 2.446 1.00 97.88 82 VAL A O 1
ATOM 632 N N . ILE A 1 83 ? -6.491 8.740 4.136 1.00 97.38 83 ILE A N 1
ATOM 633 C CA . ILE A 1 83 ? -6.786 7.545 3.326 1.00 97.38 83 ILE A CA 1
ATOM 634 C C . ILE A 1 83 ? -7.761 7.864 2.181 1.00 97.38 83 ILE A C 1
ATOM 636 O O . ILE A 1 83 ? -7.539 7.442 1.042 1.00 97.38 83 ILE A O 1
ATOM 640 N N . GLN A 1 84 ? -8.823 8.618 2.474 1.00 96.25 8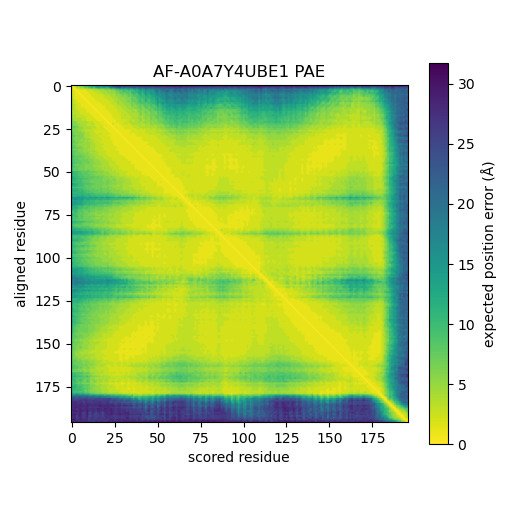4 GLN A N 1
ATOM 641 C CA . GLN A 1 84 ? -9.874 8.961 1.511 1.00 96.25 84 GLN A CA 1
ATOM 642 C C . GLN A 1 84 ? -9.475 10.099 0.555 1.00 96.25 84 GLN A C 1
ATOM 644 O O . GLN A 1 84 ? -10.102 10.280 -0.486 1.00 96.25 84 GLN A O 1
ATOM 649 N N . SER A 1 85 ? -8.427 10.860 0.872 1.00 96.25 85 SER A N 1
ATOM 650 C CA . SER A 1 85 ? -7.933 11.940 0.019 1.00 96.25 85 SER A CA 1
ATOM 651 C C . SER A 1 85 ? -7.373 11.403 -1.302 1.00 96.25 85 SER A C 1
ATOM 653 O O . SER A 1 85 ? -6.465 10.566 -1.326 1.00 96.25 85 SER A O 1
ATOM 655 N N . SER A 1 86 ? -7.868 11.930 -2.424 1.00 92.12 86 SER A N 1
ATOM 656 C CA . SER A 1 86 ? -7.319 11.651 -3.760 1.00 92.12 86 SER A CA 1
ATOM 657 C C . SER A 1 86 ? -5.949 12.301 -3.989 1.00 92.12 86 SER A C 1
ATOM 659 O O . SER A 1 86 ? -5.217 11.874 -4.873 1.00 92.12 86 SER A O 1
ATOM 661 N N . GLY A 1 87 ? -5.599 13.332 -3.210 1.00 92.50 87 GLY A N 1
ATOM 662 C CA . GLY A 1 87 ? -4.317 14.036 -3.319 1.00 92.50 87 GLY A CA 1
ATOM 663 C C . GLY A 1 87 ? -3.190 13.420 -2.489 1.00 92.50 87 GLY A C 1
ATOM 664 O O . GLY A 1 87 ? -2.071 13.924 -2.529 1.00 92.50 87 GLY A O 1
ATOM 665 N N . SER A 1 88 ? -3.473 12.372 -1.711 1.00 95.62 88 SER A N 1
ATOM 666 C CA . SER A 1 88 ? -2.486 11.764 -0.820 1.00 95.62 88 SER A CA 1
ATOM 667 C C . SER A 1 88 ? -1.634 10.715 -1.528 1.00 95.62 88 SER A C 1
ATOM 669 O O . SER A 1 88 ? -2.154 9.871 -2.259 1.00 95.62 88 SER A O 1
ATOM 671 N N . THR A 1 89 ? -0.323 10.753 -1.285 1.00 95.00 89 THR A N 1
ATOM 672 C CA . THR A 1 89 ? 0.629 9.795 -1.864 1.00 95.00 89 THR A CA 1
ATOM 673 C C . THR A 1 89 ? 0.475 8.407 -1.234 1.00 95.00 89 THR A C 1
ATOM 675 O O . THR A 1 89 ? -0.091 8.287 -0.139 1.00 95.00 89 THR A O 1
ATOM 678 N N . PRO A 1 90 ? 1.002 7.346 -1.875 1.00 94.38 90 PRO A N 1
ATOM 679 C CA . PRO A 1 90 ? 1.010 6.018 -1.281 1.00 94.38 90 PRO A CA 1
ATOM 680 C C . PRO A 1 90 ? 1.580 5.987 0.137 1.00 94.38 90 PRO A C 1
ATOM 682 O O . PRO A 1 90 ? 0.936 5.462 1.040 1.00 94.38 90 PRO A O 1
ATOM 685 N N . GLU A 1 91 ? 2.722 6.629 0.365 1.00 93.62 91 GLU A N 1
ATOM 686 C CA . GLU A 1 91 ? 3.385 6.720 1.668 1.00 93.62 91 GLU A CA 1
ATOM 687 C C . GLU A 1 91 ? 2.479 7.365 2.719 1.00 93.62 91 GLU A C 1
ATOM 689 O O . GLU A 1 91 ? 2.291 6.810 3.798 1.00 93.62 91 GLU A O 1
ATOM 694 N N . GLN A 1 92 ? 1.829 8.481 2.379 1.00 95.50 92 GLN A N 1
ATOM 695 C CA . GLN A 1 92 ? 0.901 9.154 3.290 1.00 95.50 92 GLN A CA 1
ATOM 696 C C . GLN A 1 92 ? -0.274 8.247 3.678 1.00 95.50 92 GLN A C 1
ATOM 698 O O . GLN A 1 92 ? -0.684 8.224 4.839 1.00 95.50 92 GLN A O 1
ATOM 703 N N . LYS A 1 93 ? -0.810 7.467 2.729 1.00 96.38 93 LYS A N 1
ATOM 704 C CA . LYS A 1 93 ? -1.891 6.508 3.007 1.00 96.38 93 LYS A CA 1
ATOM 705 C C . LYS A 1 93 ? -1.411 5.318 3.840 1.00 96.38 93 LYS A C 1
ATOM 707 O O . LYS A 1 93 ? -2.159 4.849 4.700 1.00 96.38 93 LYS A O 1
ATOM 712 N N . MET A 1 94 ? -0.183 4.841 3.623 1.00 94.69 94 MET A N 1
ATOM 713 C CA . MET A 1 94 ? 0.440 3.800 4.452 1.00 94.69 94 MET A CA 1
ATOM 714 C C . MET A 1 94 ? 0.588 4.277 5.901 1.00 94.69 94 MET A C 1
ATOM 716 O O . MET A 1 94 ? 0.149 3.587 6.825 1.00 94.69 94 MET A O 1
ATOM 720 N N . ASP A 1 95 ? 1.125 5.482 6.093 1.00 94.44 95 ASP A N 1
ATOM 721 C CA . ASP A 1 95 ? 1.329 6.082 7.410 1.00 94.44 95 ASP A CA 1
ATOM 722 C C . ASP A 1 95 ? -0.001 6.325 8.125 1.00 94.44 95 ASP A C 1
ATOM 724 O O . ASP A 1 95 ? -0.169 5.916 9.274 1.00 94.44 95 ASP A O 1
ATOM 728 N N . ALA A 1 96 ? -0.991 6.890 7.433 1.00 96.06 96 ALA A N 1
ATOM 729 C CA . ALA A 1 96 ? -2.336 7.061 7.972 1.00 96.06 96 ALA A CA 1
ATOM 730 C C . ALA A 1 96 ? -2.985 5.718 8.342 1.00 96.06 96 ALA A C 1
ATOM 732 O O . ALA A 1 96 ? -3.612 5.583 9.392 1.00 96.06 96 ALA A O 1
ATOM 733 N N . SER A 1 97 ? -2.800 4.676 7.526 1.00 95.31 97 SER A N 1
ATOM 734 C CA . SER A 1 97 ? -3.289 3.339 7.862 1.00 95.31 97 SER A CA 1
ATOM 735 C C . SER A 1 97 ? -2.647 2.790 9.135 1.00 95.31 97 SER A C 1
ATOM 737 O O . SER A 1 97 ? -3.335 2.120 9.917 1.00 95.31 97 SER A O 1
ATOM 739 N N . ASN A 1 98 ? -1.352 3.026 9.332 1.00 94.25 98 ASN A N 1
ATOM 740 C CA . ASN A 1 98 ? -0.620 2.617 10.525 1.00 94.25 98 ASN A CA 1
ATOM 741 C C . ASN A 1 98 ? -1.115 3.391 11.757 1.00 94.25 98 ASN A C 1
ATOM 743 O O . ASN A 1 98 ? -1.541 2.763 12.726 1.00 94.25 98 ASN A O 1
ATOM 747 N N . GLN A 1 99 ? -1.218 4.719 11.662 1.00 94.69 99 GLN A N 1
ATOM 748 C CA . GLN A 1 99 ? -1.743 5.586 12.723 1.00 94.69 99 GLN A CA 1
ATOM 749 C C . GLN A 1 99 ? -3.170 5.212 13.138 1.00 94.69 99 GLN A C 1
ATOM 751 O O . GLN A 1 99 ? -3.456 5.095 14.330 1.00 94.69 99 GLN A O 1
ATOM 756 N N . MET A 1 100 ? -4.053 4.934 12.174 1.00 95.50 100 MET A N 1
ATOM 757 C CA . MET A 1 100 ? -5.407 4.443 12.442 1.00 95.50 100 MET A CA 1
ATOM 758 C C . MET A 1 100 ? -5.389 3.120 13.212 1.00 95.50 100 MET A C 1
ATOM 760 O O . MET A 1 100 ? -6.154 2.944 14.156 1.00 95.50 100 MET A O 1
ATOM 764 N N . THR A 1 101 ? -4.496 2.194 12.847 1.00 93.88 101 THR A N 1
ATOM 765 C CA . THR A 1 101 ? -4.338 0.915 13.564 1.00 93.88 101 THR A CA 1
ATOM 766 C C . THR A 1 101 ? -3.859 1.141 14.995 1.00 93.88 101 THR A C 1
ATOM 768 O O . THR A 1 101 ? -4.399 0.541 15.924 1.00 93.88 101 THR A O 1
ATOM 771 N N . GLY A 1 102 ? -2.880 2.028 15.182 1.00 93.50 102 GLY A N 1
ATOM 772 C CA . GLY A 1 102 ? -2.387 2.426 16.497 1.00 93.50 102 GLY A CA 1
ATOM 773 C C . GLY A 1 102 ? -3.485 3.049 17.361 1.00 93.50 102 GLY A C 1
ATOM 774 O O . GLY A 1 102 ? -3.646 2.660 18.515 1.00 93.50 102 GLY A O 1
ATOM 775 N N . ALA A 1 103 ? -4.297 3.944 16.795 1.00 94.19 103 ALA A N 1
ATOM 776 C CA . ALA A 1 103 ? -5.418 4.577 17.488 1.00 94.19 103 ALA A CA 1
ATOM 777 C C . ALA A 1 103 ? -6.509 3.567 17.879 1.00 94.19 103 ALA A C 1
ATOM 779 O O . ALA A 1 103 ? -6.9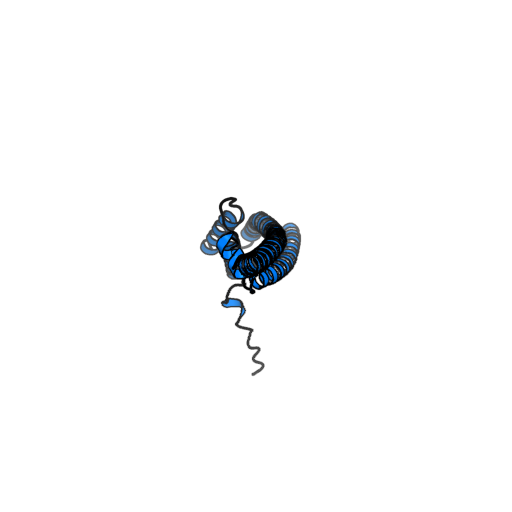57 3.567 19.023 1.00 94.19 103 ALA A O 1
ATOM 780 N N . LEU A 1 104 ? -6.890 2.661 16.972 1.00 93.44 104 LEU A N 1
ATOM 781 C CA . LEU A 1 104 ? -7.839 1.588 17.282 1.00 93.44 104 LEU A CA 1
ATOM 782 C C . LEU A 1 104 ? -7.321 0.691 18.411 1.00 93.44 104 LEU A C 1
ATOM 784 O O . LEU A 1 104 ? -8.078 0.357 19.317 1.00 93.44 104 LEU A O 1
ATOM 788 N N . ARG A 1 105 ? -6.031 0.332 18.396 1.00 92.94 105 ARG A N 1
ATOM 789 C CA . ARG A 1 105 ? -5.407 -0.463 19.463 1.00 92.94 105 ARG A CA 1
ATOM 790 C C . ARG A 1 105 ? -5.400 0.287 20.795 1.00 92.94 105 ARG A C 1
ATOM 792 O O . ARG A 1 105 ? -5.756 -0.299 21.810 1.00 92.94 105 ARG A O 1
ATOM 799 N N . ALA A 1 106 ? -5.046 1.573 20.786 1.00 90.50 106 ALA A N 1
ATOM 800 C CA . ALA A 1 106 ? -5.062 2.422 21.978 1.00 90.50 106 ALA A CA 1
ATOM 801 C C . ALA A 1 106 ? -6.475 2.554 22.575 1.00 90.50 106 ALA A C 1
ATOM 803 O O . ALA A 1 106 ? -6.630 2.518 23.788 1.00 90.50 106 ALA A O 1
ATOM 804 N N . GLY A 1 107 ? -7.508 2.620 21.729 1.00 88.50 107 GLY A N 1
ATOM 805 C CA . GLY A 1 107 ? -8.911 2.596 22.154 1.00 88.50 107 GLY A CA 1
ATOM 806 C C . GLY A 1 107 ? -9.456 1.209 22.513 1.00 88.50 107 GLY A C 1
ATOM 807 O O . GLY A 1 107 ? -10.652 1.084 22.761 1.00 88.50 107 GLY A O 1
ATOM 808 N N . GLY A 1 108 ? -8.631 0.156 22.476 1.00 88.50 108 GLY A N 1
ATOM 809 C CA . GLY A 1 108 ? -9.048 -1.231 22.710 1.00 88.50 108 GLY A CA 1
ATOM 810 C C . GLY A 1 108 ? -9.928 -1.833 21.606 1.00 88.50 108 GLY A C 1
ATOM 811 O O . GLY A 1 108 ? -10.403 -2.954 21.753 1.00 88.50 108 GLY A O 1
ATOM 812 N N . LEU A 1 109 ? -10.134 -1.114 20.501 1.00 88.88 109 LEU A N 1
ATOM 813 C CA . LEU A 1 109 ? -10.997 -1.479 19.375 1.00 88.88 109 LEU A CA 1
ATOM 814 C C . LEU A 1 109 ? -10.342 -2.459 18.395 1.00 88.88 109 LEU A C 1
ATOM 816 O O . LEU A 1 109 ? -11.004 -2.909 17.467 1.00 88.88 109 LEU A O 1
ATOM 820 N N . TYR A 1 110 ? -9.051 -2.759 18.543 1.00 89.56 110 TYR A N 1
ATOM 821 C CA . TYR A 1 110 ? -8.331 -3.701 17.687 1.00 89.56 110 TYR A CA 1
ATOM 822 C C . TYR A 1 110 ? -7.521 -4.707 18.523 1.00 89.56 110 TYR A C 1
ATOM 824 O O . TYR A 1 110 ? -6.731 -4.268 19.364 1.00 89.56 110 TYR A O 1
ATOM 832 N N . PRO A 1 111 ? -7.621 -6.029 18.261 1.00 88.19 111 PRO A N 1
ATOM 833 C CA . PRO A 1 111 ? -8.536 -6.695 17.320 1.00 88.19 111 PRO A CA 1
ATOM 834 C C . PRO A 1 111 ? -10.020 -6.453 17.646 1.00 88.19 111 PRO A C 1
ATOM 836 O O . PRO A 1 111 ? -10.377 -6.331 18.815 1.00 88.19 111 PRO A O 1
ATOM 839 N N . PHE A 1 112 ? -10.883 -6.390 16.625 1.00 87.12 112 PHE A N 1
ATOM 840 C CA . PHE A 1 112 ? -12.250 -5.851 16.751 1.00 87.12 112 PHE A CA 1
ATOM 841 C C . PHE A 1 112 ? -13.135 -6.552 17.790 1.00 87.12 112 PHE A C 1
ATOM 843 O O . PHE A 1 112 ? -13.962 -5.902 18.418 1.00 87.12 112 PHE A O 1
ATOM 850 N N . MET A 1 113 ? -12.916 -7.842 18.057 1.00 84.81 113 MET A N 1
ATOM 851 C CA . MET A 1 113 ? -13.697 -8.588 19.051 1.00 84.81 113 MET A CA 1
ATOM 852 C C . MET A 1 113 ? -13.162 -8.468 20.490 1.00 84.81 113 MET A C 1
ATOM 854 O O . MET A 1 113 ? -13.851 -8.831 21.443 1.00 84.81 113 MET A O 1
ATOM 858 N N . THR A 1 114 ? -11.940 -7.961 20.681 1.00 83.88 114 THR A N 1
ATOM 859 C CA . THR A 1 114 ? -11.306 -7.889 22.007 1.00 83.88 114 THR A CA 1
ATOM 860 C C . THR A 1 114 ? -12.034 -6.912 22.923 1.00 83.88 114 THR A C 1
ATOM 862 O O . THR A 1 114 ? -12.263 -7.227 24.089 1.00 83.88 114 THR A O 1
ATOM 865 N N . PHE A 1 115 ? -12.482 -5.774 22.385 1.00 80.25 115 PHE A N 1
ATOM 866 C CA . PHE A 1 115 ? -13.213 -4.758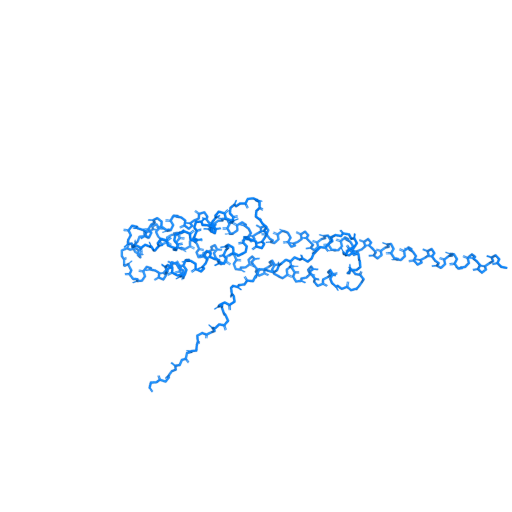 23.145 1.00 80.25 115 PHE A CA 1
ATOM 867 C C . PHE A 1 115 ? -14.483 -5.314 23.808 1.00 80.25 115 PHE A C 1
ATOM 869 O O . PHE A 1 115 ? -14.800 -4.999 24.953 1.00 80.25 115 PHE A O 1
ATOM 876 N N . ALA A 1 116 ? -15.193 -6.202 23.110 1.00 84.62 116 ALA A N 1
ATOM 877 C CA . ALA A 1 116 ? -16.456 -6.767 23.570 1.00 84.62 116 ALA A CA 1
ATOM 878 C C . ALA A 1 116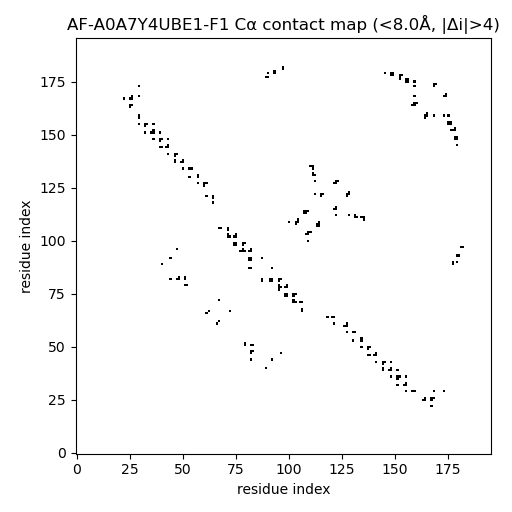 ? -16.319 -7.696 24.788 1.00 84.62 116 ALA A C 1
ATOM 880 O O . ALA A 1 116 ? -17.314 -7.980 25.452 1.00 84.62 116 ALA A O 1
ATOM 881 N N . GLN A 1 117 ? -15.107 -8.152 25.127 1.00 86.25 117 GLN A N 1
ATOM 882 C CA . GLN A 1 117 ? -14.889 -8.974 26.323 1.00 86.25 117 GLN A CA 1
ATOM 883 C C . GLN A 1 117 ? -15.190 -8.206 27.616 1.00 86.25 117 GLN A C 1
ATOM 885 O O . GLN A 1 117 ? -15.707 -8.791 28.564 1.00 86.25 117 GLN A O 1
ATOM 890 N N . ALA A 1 118 ? -14.922 -6.897 27.633 1.00 87.81 118 ALA A N 1
ATOM 891 C CA . ALA A 1 118 ? -15.217 -6.029 28.770 1.00 87.81 118 ALA A CA 1
ATOM 892 C C . ALA A 1 118 ? -16.688 -5.565 28.815 1.00 87.81 118 ALA A C 1
ATOM 894 O O . ALA A 1 118 ? -17.140 -5.065 29.842 1.00 87.81 118 ALA A O 1
ATOM 895 N N . TYR A 1 119 ? -17.448 -5.747 27.726 1.00 90.44 119 TYR A N 1
ATOM 896 C CA . TYR A 1 119 ? -18.808 -5.221 27.566 1.00 90.44 119 TYR A CA 1
ATOM 897 C C . TYR A 1 119 ? -19.769 -6.300 27.022 1.00 90.44 119 TYR A C 1
ATOM 899 O O . TYR A 1 119 ? -20.024 -6.351 25.817 1.00 90.44 119 TYR A O 1
ATOM 907 N N . PRO A 1 120 ? -20.367 -7.148 27.886 1.00 90.69 120 PRO A N 1
ATOM 908 C CA . PRO A 1 120 ? -21.222 -8.267 27.463 1.00 90.69 120 PRO A CA 1
ATOM 909 C C . PRO A 1 120 ? -22.422 -7.873 26.587 1.00 90.69 120 PRO A C 1
ATOM 911 O O . PRO A 1 120 ? -22.793 -8.609 25.670 1.00 90.69 120 PRO A O 1
ATOM 914 N N . ASN A 1 121 ? -23.005 -6.695 26.834 1.00 90.88 121 ASN A N 1
ATOM 915 C CA . ASN A 1 121 ? -24.121 -6.181 26.036 1.00 90.88 121 ASN A CA 1
ATOM 916 C C . ASN A 1 121 ? -23.681 -5.840 24.604 1.00 90.88 121 ASN A C 1
ATOM 918 O O . ASN A 1 121 ? -24.373 -6.196 23.659 1.00 90.88 121 ASN A O 1
ATOM 922 N N . LEU A 1 122 ? -22.493 -5.245 24.439 1.00 91.81 122 LEU A N 1
ATOM 923 C CA . LEU A 1 122 ? -21.902 -4.974 23.125 1.00 91.81 122 LEU A CA 1
ATOM 924 C C . LEU A 1 122 ? -21.548 -6.274 22.395 1.00 91.81 122 LEU A C 1
ATOM 926 O O . LEU A 1 122 ? -21.773 -6.393 21.197 1.00 91.81 122 LEU A O 1
ATOM 930 N N . LYS A 1 123 ? -21.034 -7.276 23.119 1.00 88.94 123 LYS A N 1
ATOM 931 C CA . LYS A 1 123 ? -20.747 -8.603 22.553 1.00 88.94 123 LYS A CA 1
ATOM 932 C C . LYS A 1 123 ? -21.985 -9.263 21.941 1.00 88.94 123 LYS A C 1
ATOM 934 O O . LYS A 1 123 ? -21.866 -10.001 20.970 1.00 88.94 123 LYS A O 1
ATOM 939 N N . SER A 1 124 ? -23.151 -9.010 22.528 1.00 91.38 124 SER A N 1
ATOM 940 C CA . SER A 1 124 ? -24.433 -9.567 22.086 1.00 91.38 124 SER A CA 1
ATOM 941 C C . SER A 1 124 ? -25.118 -8.706 21.017 1.00 91.38 124 SER A C 1
ATOM 943 O O . SER A 1 124 ? -26.152 -9.102 20.479 1.00 91.38 124 SER A O 1
ATOM 945 N N . ASP A 1 125 ? -24.557 -7.539 20.692 1.00 94.12 125 ASP A N 1
ATOM 946 C CA . ASP A 1 125 ? -25.078 -6.653 19.662 1.00 94.12 125 ASP A CA 1
ATOM 947 C C . ASP A 1 125 ? -24.798 -7.238 18.268 1.00 94.12 125 ASP A C 1
ATOM 949 O O . ASP A 1 125 ? -23.657 -7.399 17.825 1.00 94.12 125 ASP A O 1
ATOM 953 N N . ALA A 1 126 ? -25.872 -7.566 17.551 1.00 94.06 126 ALA A N 1
ATOM 954 C CA . ALA A 1 126 ? -25.768 -8.207 16.249 1.00 94.06 126 ALA A CA 1
ATOM 955 C C . ALA A 1 126 ? -25.155 -7.290 15.172 1.00 94.06 126 ALA A C 1
ATOM 957 O O . ALA A 1 126 ? -24.565 -7.794 14.216 1.00 94.06 126 ALA A O 1
ATOM 958 N N . GLN A 1 127 ? -25.302 -5.962 15.282 1.00 94.25 127 GLN A N 1
ATOM 959 C CA . GLN A 1 127 ? -24.662 -5.021 14.357 1.00 94.25 127 GLN A CA 1
ATOM 960 C C . GLN A 1 127 ? -23.158 -4.950 14.621 1.00 94.25 127 GLN A C 1
ATOM 962 O O . GLN A 1 127 ? -22.378 -4.988 13.667 1.00 94.25 127 GLN A O 1
ATOM 967 N N . PHE A 1 128 ? -22.754 -4.919 15.894 1.00 95.25 128 PHE A N 1
ATOM 968 C CA . PHE A 1 128 ? -21.347 -4.952 16.288 1.00 95.25 128 PHE A CA 1
ATOM 969 C C . PHE A 1 128 ? -20.640 -6.218 15.794 1.00 95.25 128 PHE A C 1
ATOM 971 O O . PHE A 1 128 ? -19.577 -6.120 15.179 1.00 95.25 128 PHE A O 1
ATOM 978 N N . ALA A 1 129 ? -21.233 -7.394 16.031 1.00 93.25 129 ALA A N 1
ATOM 979 C CA . ALA A 1 129 ? -20.647 -8.672 15.632 1.00 93.25 129 ALA A CA 1
ATOM 980 C C . ALA A 1 129 ? -20.423 -8.738 14.112 1.00 93.25 129 ALA A C 1
ATOM 982 O O . ALA A 1 129 ? -19.302 -8.972 13.664 1.00 93.25 129 ALA A O 1
ATOM 983 N N . ARG A 1 130 ? -21.454 -8.410 13.315 1.00 95.06 130 ARG A N 1
ATOM 984 C CA . ARG A 1 130 ? -21.348 -8.381 11.845 1.00 95.06 130 ARG A CA 1
ATOM 985 C C . ARG A 1 130 ? -20.266 -7.424 11.357 1.00 95.06 130 ARG A C 1
ATOM 987 O O . ARG A 1 130 ? -19.466 -7.784 10.499 1.00 95.06 130 ARG A O 1
ATOM 994 N N . LEU A 1 131 ? -20.230 -6.206 11.897 1.00 95.25 131 LEU A N 1
ATOM 995 C CA . LEU A 1 131 ? -19.265 -5.204 11.458 1.00 95.25 131 LEU A CA 1
ATOM 996 C C . LEU A 1 131 ? -17.830 -5.578 11.847 1.00 95.25 131 LEU A C 1
ATOM 998 O O . LEU A 1 131 ? -16.904 -5.354 11.068 1.00 95.25 131 LEU A O 1
ATOM 1002 N N . SER A 1 132 ? -17.648 -6.174 13.024 1.00 93.81 132 SER A N 1
ATOM 1003 C CA . SER A 1 132 ? -16.351 -6.675 13.486 1.00 93.81 132 SER A CA 1
ATOM 1004 C C . SER A 1 132 ? -15.826 -7.800 12.595 1.00 93.81 132 SER A C 1
ATOM 1006 O O . SER A 1 132 ? -14.634 -7.816 12.275 1.00 93.81 132 SER A O 1
ATOM 1008 N N . ASP A 1 133 ? -16.701 -8.696 12.137 1.00 94.12 133 ASP A N 1
ATOM 1009 C CA . ASP A 1 133 ? -16.347 -9.760 11.194 1.00 94.12 133 ASP A CA 1
ATOM 1010 C C . ASP A 1 133 ? -15.981 -9.192 9.812 1.00 94.12 133 ASP A C 1
ATOM 1012 O O . ASP A 1 133 ? -14.946 -9.550 9.244 1.00 94.12 133 ASP A O 1
ATOM 1016 N N . GLU A 1 134 ? -16.765 -8.244 9.285 1.00 95.19 134 GLU A N 1
ATOM 1017 C CA . GLU A 1 134 ? -16.466 -7.564 8.015 1.00 95.19 134 GLU A CA 1
ATOM 1018 C C . GLU A 1 134 ? -15.128 -6.813 8.048 1.00 95.19 134 GLU A C 1
ATOM 1020 O O . GLU A 1 134 ? -14.346 -6.857 7.088 1.00 95.19 134 GLU A O 1
ATOM 1025 N N . LEU A 1 135 ? -14.857 -6.112 9.150 1.00 95.44 135 LEU A N 1
ATOM 1026 C CA . LEU A 1 135 ? -13.602 -5.401 9.362 1.00 95.44 135 LEU A CA 1
ATOM 1027 C C . LEU A 1 135 ? -12.431 -6.379 9.496 1.00 95.44 135 LEU A C 1
ATOM 1029 O O . LEU A 1 135 ? -11.411 -6.175 8.845 1.00 95.44 135 LEU A O 1
ATOM 1033 N N . SER A 1 136 ? -12.590 -7.479 10.236 1.00 94.12 136 SER A N 1
ATOM 1034 C CA . SER A 1 136 ? -11.566 -8.530 10.342 1.00 94.12 136 SER A CA 1
ATOM 1035 C C . SER A 1 136 ? -11.251 -9.154 8.978 1.00 94.12 136 SER A C 1
ATOM 1037 O O . SER A 1 136 ? -10.086 -9.323 8.617 1.00 94.12 136 SER A O 1
ATOM 1039 N N . GLY A 1 137 ? -12.275 -9.422 8.161 1.00 95.50 137 GLY A N 1
ATOM 1040 C CA . GLY A 1 137 ? -12.094 -9.875 6.781 1.00 95.50 137 GLY A CA 1
ATOM 1041 C C . GLY A 1 137 ? -11.377 -8.844 5.900 1.00 95.50 137 GLY A C 1
ATOM 1042 O O . GLY A 1 137 ? -10.573 -9.205 5.040 1.00 95.50 137 GLY A O 1
ATOM 1043 N N . THR A 1 138 ? -11.626 -7.554 6.127 1.00 95.25 138 THR A N 1
ATOM 1044 C CA . THR A 1 138 ? -10.943 -6.461 5.419 1.00 95.25 138 THR A CA 1
ATOM 1045 C C . THR A 1 138 ? -9.476 -6.343 5.835 1.00 95.25 138 THR A C 1
ATOM 1047 O O . THR A 1 138 ? -8.627 -6.218 4.959 1.00 95.25 138 THR A O 1
ATOM 1050 N N . GLU A 1 139 ? -9.148 -6.485 7.122 1.00 93.62 139 GLU A N 1
ATOM 1051 C CA . GLU A 1 139 ? -7.757 -6.528 7.603 1.00 93.62 139 GLU A CA 1
ATOM 1052 C C . GLU A 1 139 ? -6.988 -7.724 7.031 1.00 93.62 139 GLU A C 1
ATOM 1054 O O . GLU A 1 139 ? -5.844 -7.575 6.605 1.00 93.62 139 GLU A O 1
ATOM 1059 N N . ASN A 1 140 ? -7.624 -8.895 6.929 1.00 94.94 140 ASN A N 1
ATOM 1060 C CA . ASN A 1 140 ? -7.000 -10.072 6.320 1.00 94.94 140 ASN A CA 1
ATOM 1061 C C . ASN A 1 140 ? -6.683 -9.848 4.833 1.00 94.94 140 ASN A C 1
ATOM 1063 O O . ASN A 1 140 ? -5.572 -10.131 4.383 1.00 94.94 140 ASN A O 1
ATOM 1067 N N . ARG A 1 141 ? -7.631 -9.294 4.063 1.00 96.62 141 ARG A N 1
ATOM 1068 C CA . ARG A 1 141 ? -7.402 -8.939 2.650 1.00 96.62 141 ARG A CA 1
ATOM 1069 C C . ARG A 1 141 ? -6.329 -7.865 2.501 1.00 96.62 141 ARG A C 1
ATOM 1071 O O . ARG A 1 141 ? -5.484 -7.970 1.617 1.00 96.62 141 ARG A O 1
ATOM 1078 N N . LEU A 1 142 ? -6.328 -6.871 3.386 1.00 95.31 142 LEU A N 1
ATOM 1079 C CA . LEU A 1 142 ? -5.312 -5.828 3.425 1.00 95.31 142 LEU A CA 1
ATOM 1080 C C . LEU A 1 142 ? -3.922 -6.407 3.719 1.00 95.31 142 LEU A C 1
ATOM 1082 O O . LEU A 1 142 ? -2.959 -6.015 3.068 1.00 95.31 142 LEU A O 1
ATOM 1086 N N . ALA A 1 143 ? -3.801 -7.360 4.645 1.00 94.12 143 ALA A N 1
ATOM 1087 C CA . ALA A 1 143 ? -2.535 -8.023 4.951 1.00 94.12 143 ALA A CA 1
ATOM 1088 C C . ALA A 1 143 ? -1.960 -8.757 3.728 1.00 94.12 143 ALA A C 1
ATOM 1090 O O . ALA A 1 143 ? -0.777 -8.602 3.421 1.00 94.12 143 ALA A O 1
ATOM 1091 N N . VAL A 1 144 ? -2.801 -9.491 2.990 1.00 96.81 144 VAL A N 1
ATOM 1092 C CA . VAL A 1 144 ? -2.398 -10.156 1.739 1.00 96.81 144 VAL A CA 1
ATOM 1093 C C . VAL A 1 144 ? -2.021 -9.129 0.668 1.00 96.81 144 VAL A C 1
ATOM 1095 O O . VAL A 1 144 ? -0.941 -9.219 0.095 1.00 96.81 144 VAL A O 1
ATOM 1098 N N . ALA A 1 145 ? -2.842 -8.096 0.457 1.00 97.31 145 ALA A N 1
ATOM 1099 C CA . ALA A 1 145 ? -2.557 -7.051 -0.527 1.00 97.31 145 ALA A CA 1
ATOM 1100 C C . ALA A 1 145 ? -1.233 -6.321 -0.238 1.00 97.31 145 ALA A C 1
ATOM 1102 O O . ALA A 1 145 ? -0.473 -6.027 -1.159 1.00 97.31 145 ALA A O 1
ATOM 1103 N N . ARG A 1 146 ? -0.917 -6.065 1.040 1.00 96.06 146 ARG A N 1
ATOM 1104 C CA . ARG A 1 146 ? 0.365 -5.474 1.461 1.00 96.06 146 ARG A CA 1
ATOM 1105 C C . ARG A 1 146 ? 1.547 -6.385 1.146 1.00 96.06 146 ARG A C 1
ATOM 1107 O O . ARG A 1 146 ? 2.580 -5.890 0.702 1.00 96.06 146 ARG A O 1
ATOM 1114 N N . LYS A 1 147 ? 1.407 -7.695 1.371 1.00 96.44 147 LYS A N 1
ATOM 1115 C CA . LYS A 1 147 ? 2.432 -8.683 1.012 1.00 96.44 147 LYS A CA 1
ATOM 1116 C C . LYS A 1 147 ? 2.690 -8.664 -0.495 1.00 96.44 147 LYS A C 1
ATOM 1118 O O . LYS A 1 147 ? 3.831 -8.462 -0.897 1.00 96.44 147 LYS A O 1
ATOM 1123 N N . ASP A 1 148 ? 1.643 -8.772 -1.308 1.00 97.81 148 ASP A N 1
ATOM 1124 C CA . ASP A 1 148 ? 1.757 -8.785 -2.773 1.00 97.81 148 ASP A CA 1
ATOM 1125 C C . ASP A 1 148 ? 2.330 -7.465 -3.326 1.00 97.81 148 ASP A C 1
ATOM 1127 O O . ASP A 1 148 ? 3.144 -7.452 -4.255 1.00 97.81 148 ASP A O 1
ATOM 1131 N N . TYR A 1 149 ? 1.941 -6.330 -2.737 1.00 98.25 149 TYR A N 1
ATOM 1132 C CA . TYR A 1 149 ? 2.513 -5.023 -3.059 1.00 98.25 149 TYR A CA 1
ATOM 1133 C C . TYR A 1 149 ? 4.006 -4.949 -2.714 1.00 98.25 149 TYR A C 1
ATOM 1135 O O . TYR A 1 149 ? 4.806 -4.456 -3.507 1.00 98.25 149 TYR A O 1
ATOM 1143 N N . ASN A 1 150 ? 4.412 -5.465 -1.554 1.00 97.06 150 ASN A N 1
ATOM 1144 C CA . ASN A 1 150 ? 5.817 -5.472 -1.160 1.00 97.06 150 ASN A CA 1
ATOM 1145 C C . ASN A 1 150 ? 6.661 -6.402 -2.040 1.00 97.06 150 ASN A C 1
ATOM 1147 O O . ASN A 1 150 ? 7.781 -6.039 -2.391 1.00 97.06 150 ASN A O 1
ATOM 1151 N N . GLU A 1 151 ? 6.134 -7.562 -2.433 1.00 97.88 151 GLU A N 1
ATOM 1152 C CA . GLU A 1 151 ? 6.808 -8.503 -3.336 1.00 97.88 151 GLU A CA 1
ATOM 1153 C C . GLU A 1 151 ? 7.014 -7.899 -4.734 1.00 97.88 151 GLU A C 1
ATOM 1155 O O . GLU A 1 151 ? 8.134 -7.904 -5.249 1.00 97.88 151 GLU A O 1
ATOM 1160 N N . SER A 1 152 ? 5.974 -7.292 -5.317 1.00 97.88 152 SER A N 1
ATOM 1161 C CA . SER A 1 152 ? 6.090 -6.577 -6.601 1.00 97.88 152 SER A CA 1
ATOM 1162 C C . SER A 1 152 ? 7.028 -5.368 -6.504 1.00 97.88 152 SER A C 1
ATOM 1164 O O . SER A 1 152 ? 7.864 -5.155 -7.384 1.00 97.88 152 SER A O 1
ATOM 1166 N N . THR A 1 153 ? 6.965 -4.607 -5.406 1.00 97.69 153 THR A N 1
ATOM 1167 C CA . THR A 1 153 ? 7.876 -3.481 -5.142 1.00 97.69 153 THR A CA 1
ATOM 1168 C C . THR A 1 153 ? 9.325 -3.948 -5.052 1.00 97.69 153 THR A C 1
ATOM 1170 O O . THR A 1 153 ? 10.216 -3.312 -5.617 1.00 97.69 153 THR A O 1
ATOM 1173 N N . GLN A 1 154 ? 9.581 -5.077 -4.387 1.00 97.44 154 GLN A N 1
ATOM 1174 C CA . GLN A 1 154 ? 10.912 -5.669 -4.309 1.00 97.44 154 GLN A CA 1
ATOM 1175 C C . GLN A 1 154 ? 11.428 -6.069 -5.691 1.00 97.44 154 GLN A C 1
ATOM 1177 O O . GLN A 1 154 ? 12.570 -5.742 -6.021 1.00 97.44 154 GLN A O 1
ATOM 1182 N N . ASP A 1 155 ? 10.614 -6.753 -6.495 1.00 97.62 155 ASP A N 1
ATOM 1183 C CA . ASP A 1 155 ? 10.987 -7.172 -7.847 1.00 97.62 155 ASP A CA 1
ATOM 1184 C C . ASP A 1 155 ? 11.276 -5.967 -8.759 1.00 97.62 155 ASP A C 1
ATOM 1186 O O . ASP A 1 155 ? 12.312 -5.923 -9.436 1.00 97.62 155 ASP A O 1
ATOM 1190 N N . TYR A 1 156 ? 10.417 -4.946 -8.722 1.00 98.19 156 TYR A N 1
ATOM 1191 C CA . TYR A 1 156 ? 10.604 -3.703 -9.466 1.00 98.19 156 TYR A CA 1
ATOM 1192 C C . TYR A 1 156 ? 11.869 -2.954 -9.031 1.00 98.19 156 TYR A C 1
ATOM 1194 O O . TYR A 1 156 ? 12.735 -2.702 -9.870 1.00 98.19 156 TYR A O 1
ATOM 1202 N N . ASN A 1 157 ? 12.027 -2.656 -7.736 1.00 97.06 157 ASN A N 1
ATOM 1203 C CA . ASN A 1 157 ? 13.185 -1.920 -7.220 1.00 97.06 157 ASN A CA 1
ATOM 1204 C C . ASN A 1 157 ? 14.489 -2.693 -7.475 1.00 97.06 157 ASN A C 1
ATOM 1206 O O . ASN A 1 157 ? 15.496 -2.113 -7.875 1.00 97.06 157 ASN A O 1
ATOM 1210 N N . THR A 1 158 ? 14.483 -4.020 -7.310 1.00 96.81 158 THR A N 1
ATOM 1211 C CA . THR A 1 158 ? 15.655 -4.858 -7.612 1.00 96.81 158 THR A CA 1
ATOM 1212 C C . THR A 1 158 ? 16.002 -4.807 -9.097 1.00 96.81 158 THR A C 1
ATOM 1214 O O . THR A 1 158 ? 17.169 -4.654 -9.449 1.00 96.81 158 THR A O 1
ATOM 1217 N N . SER A 1 159 ? 15.005 -4.915 -9.979 1.00 95.44 159 SER A N 1
ATOM 1218 C CA . SER A 1 159 ? 15.215 -4.859 -11.429 1.00 95.44 159 SER A CA 1
ATOM 1219 C C . SER A 1 159 ? 15.715 -3.486 -11.875 1.00 95.44 159 SER A C 1
ATOM 1221 O O . SER A 1 159 ? 16.653 -3.406 -12.662 1.00 95.44 159 SER A O 1
ATOM 1223 N N . ARG A 1 160 ? 15.144 -2.413 -11.320 1.00 96.62 160 ARG A N 1
ATOM 1224 C CA . ARG A 1 160 ? 15.553 -1.024 -11.548 1.00 96.62 160 ARG A CA 1
ATOM 1225 C C . ARG A 1 160 ? 17.007 -0.780 -11.147 1.00 96.62 160 ARG A C 1
ATOM 1227 O O . ARG A 1 160 ? 17.733 -0.129 -11.887 1.00 96.62 160 ARG A O 1
ATOM 1234 N N . ASN A 1 161 ? 17.436 -1.319 -10.007 1.00 95.00 161 ASN A N 1
ATOM 1235 C CA . ASN A 1 161 ? 18.762 -1.065 -9.435 1.00 95.00 161 ASN A CA 1
ATOM 1236 C C . ASN A 1 161 ? 19.872 -1.983 -9.982 1.00 95.00 161 ASN A C 1
ATOM 1238 O O . ASN A 1 161 ? 21.034 -1.844 -9.600 1.00 95.00 161 ASN A O 1
ATOM 1242 N N . ARG A 1 162 ? 19.555 -2.916 -10.889 1.00 94.00 162 ARG A N 1
ATOM 1243 C CA . ARG A 1 162 ? 20.546 -3.790 -11.537 1.00 94.00 162 ARG A CA 1
ATOM 1244 C C . ARG A 1 162 ? 21.162 -3.132 -12.768 1.00 94.00 162 ARG A C 1
ATOM 1246 O O . ARG A 1 162 ? 20.499 -2.417 -13.509 1.00 94.00 162 ARG A O 1
ATOM 1253 N N . PHE A 1 163 ? 22.433 -3.416 -13.038 1.00 92.75 163 PHE A N 1
ATOM 1254 C CA . PHE A 1 163 ? 23.072 -3.030 -14.298 1.00 92.75 163 PHE A CA 1
ATOM 1255 C C . PHE A 1 163 ? 22.604 -3.950 -15.448 1.00 92.75 163 PHE A C 1
ATOM 1257 O O . PHE A 1 163 ? 22.517 -5.160 -15.231 1.00 92.75 163 PHE A O 1
ATOM 1264 N N . PRO A 1 164 ? 22.316 -3.430 -16.662 1.00 90.69 164 PRO A N 1
ATOM 1265 C CA . PRO A 1 164 ? 22.424 -2.029 -17.099 1.00 90.69 164 PRO A CA 1
ATOM 1266 C C . PRO A 1 164 ? 21.171 -1.168 -16.837 1.00 90.69 164 PRO A C 1
ATOM 1268 O O . PRO A 1 164 ? 21.186 0.027 -17.130 1.00 90.69 164 PRO A O 1
ATOM 1271 N N . ALA A 1 165 ? 20.096 -1.747 -16.291 1.00 93.38 165 ALA A N 1
ATOM 1272 C CA . ALA A 1 165 ? 18.810 -1.080 -16.080 1.00 93.38 165 ALA A CA 1
ATOM 1273 C C . ALA A 1 165 ? 18.909 0.217 -15.256 1.00 93.38 165 ALA A C 1
ATOM 1275 O O . ALA A 1 165 ? 18.234 1.181 -15.597 1.00 93.38 165 ALA A O 1
ATOM 1276 N N . VAL A 1 166 ? 19.790 0.287 -14.252 1.00 93.62 166 VAL A N 1
ATOM 1277 C CA . VAL A 1 166 ? 19.976 1.468 -13.382 1.00 93.62 166 VAL A CA 1
ATOM 1278 C C . VAL A 1 166 ? 20.324 2.749 -14.146 1.00 93.62 166 VAL A C 1
ATOM 1280 O O . VAL A 1 166 ? 19.839 3.827 -13.807 1.00 93.62 166 VAL A O 1
ATOM 1283 N N . LEU A 1 167 ? 21.107 2.637 -15.224 1.00 92.75 167 LEU A N 1
ATOM 1284 C CA . LEU A 1 167 ? 21.477 3.784 -16.057 1.00 92.75 167 LEU A CA 1
ATOM 1285 C C . LEU A 1 167 ? 20.260 4.309 -16.822 1.00 92.75 167 LEU A C 1
ATOM 1287 O O . LEU A 1 167 ? 19.992 5.508 -16.855 1.00 92.75 167 LEU A O 1
ATOM 1291 N N . ILE A 1 168 ? 19.494 3.387 -17.404 1.00 91.25 168 ILE A N 1
ATOM 1292 C CA . ILE A 1 168 ? 18.295 3.693 -18.190 1.00 91.25 168 ILE A CA 1
ATOM 1293 C C . ILE A 1 168 ? 17.188 4.220 -17.275 1.00 91.25 168 ILE A C 1
ATOM 1295 O O . ILE A 1 168 ? 16.512 5.186 -17.618 1.00 91.25 168 ILE A O 1
ATOM 1299 N N . ALA A 1 169 ? 17.037 3.630 -16.090 1.00 91.81 169 ALA A N 1
ATOM 1300 C CA . ALA A 1 169 ? 16.067 4.030 -15.085 1.00 91.81 169 ALA A CA 1
ATOM 1301 C C . ALA A 1 169 ? 16.245 5.496 -14.672 1.00 91.81 169 ALA A C 1
ATOM 1303 O O . ALA A 1 169 ? 15.268 6.245 -14.677 1.00 91.81 169 ALA A O 1
ATOM 1304 N N . GLY A 1 170 ? 17.484 5.908 -14.376 1.00 90.75 170 GLY A N 1
ATOM 1305 C CA . GLY A 1 170 ? 17.807 7.287 -14.009 1.00 90.75 170 GLY A CA 1
ATOM 1306 C C . GLY A 1 170 ? 17.514 8.288 -15.129 1.00 90.75 170 GLY A C 1
ATOM 1307 O O . GLY A 1 170 ? 16.904 9.323 -14.874 1.00 90.75 170 GLY A O 1
ATOM 1308 N N . MET A 1 171 ? 17.875 7.958 -16.374 1.00 90.25 171 MET A N 1
ATOM 1309 C CA . MET A 1 171 ? 17.629 8.831 -17.533 1.00 90.25 171 MET A CA 1
ATOM 1310 C C . MET A 1 171 ? 16.141 8.944 -17.901 1.00 90.25 171 MET A C 1
ATOM 1312 O O . MET A 1 171 ? 15.699 9.999 -18.345 1.00 90.25 171 MET A O 1
ATOM 1316 N N . MET A 1 172 ? 15.366 7.871 -17.717 1.00 92.56 172 MET A N 1
ATOM 1317 C CA . MET A 1 172 ? 13.967 7.774 -18.162 1.00 92.56 172 MET A CA 1
ATOM 1318 C C . MET A 1 172 ? 12.944 8.003 -17.036 1.00 92.56 172 MET A C 1
ATOM 1320 O O . MET A 1 172 ? 11.752 7.763 -17.225 1.00 92.56 172 MET A O 1
ATOM 1324 N N . GLY A 1 173 ? 13.391 8.449 -15.858 1.00 92.31 173 GLY A N 1
ATOM 1325 C CA . GLY A 1 173 ? 12.515 8.843 -14.752 1.00 92.31 173 GLY A CA 1
ATOM 1326 C C . GLY A 1 173 ? 11.868 7.688 -13.983 1.00 92.31 173 GLY A C 1
ATOM 1327 O O . GLY A 1 173 ? 10.883 7.900 -13.277 1.00 92.31 173 GLY A O 1
ATOM 1328 N N . PHE A 1 174 ? 12.397 6.466 -14.079 1.00 95.31 174 PHE A N 1
ATOM 1329 C CA . PHE A 1 174 ? 11.972 5.390 -13.185 1.00 95.31 174 PHE A CA 1
ATOM 1330 C C . PHE A 1 174 ? 12.532 5.671 -11.792 1.00 95.31 174 PHE A C 1
ATOM 1332 O O . PHE A 1 174 ? 13.747 5.759 -11.612 1.00 95.31 174 PHE A O 1
ATOM 1339 N N . GLN A 1 175 ? 11.650 5.791 -10.804 1.00 94.31 175 GLN A N 1
ATOM 1340 C CA . GLN A 1 175 ? 11.994 5.989 -9.392 1.00 94.31 175 GLN A CA 1
ATOM 1341 C C . GLN A 1 175 ? 11.718 4.719 -8.596 1.00 94.31 175 GLN A C 1
ATOM 1343 O O . GLN A 1 175 ? 10.898 3.909 -9.032 1.00 94.31 175 GLN A O 1
ATOM 1348 N N . ASP A 1 176 ? 12.390 4.541 -7.459 1.00 94.19 176 ASP A N 1
ATOM 1349 C CA . ASP A 1 176 ? 12.052 3.461 -6.529 1.00 94.19 176 ASP A CA 1
ATOM 1350 C C . ASP A 1 176 ? 10.627 3.649 -5.993 1.00 94.19 176 ASP A C 1
ATOM 1352 O O . ASP A 1 176 ? 10.129 4.770 -5.862 1.00 94.19 176 ASP A O 1
ATOM 1356 N N . LYS A 1 177 ? 9.966 2.534 -5.690 1.00 94.56 177 LYS A N 1
ATOM 1357 C CA . LYS A 1 177 ? 8.643 2.511 -5.062 1.00 94.56 177 LYS A CA 1
ATOM 1358 C C . LYS A 1 177 ? 8.793 2.216 -3.564 1.00 94.56 177 LYS A C 1
ATOM 1360 O O . LYS A 1 177 ? 9.632 1.386 -3.196 1.00 94.56 177 LYS A O 1
ATOM 1365 N N . PRO A 1 178 ? 8.025 2.883 -2.687 1.00 93.75 178 PRO A N 1
ATOM 1366 C CA . PRO A 1 178 ? 8.108 2.671 -1.244 1.00 93.75 178 PRO A CA 1
ATOM 1367 C C . PRO A 1 178 ? 7.559 1.293 -0.864 1.00 93.75 178 PRO A C 1
ATOM 1369 O O . PRO A 1 178 ? 6.585 0.823 -1.444 1.00 93.75 178 PRO A O 1
ATOM 1372 N N . PHE A 1 179 ? 8.124 0.664 0.163 1.00 93.56 179 PHE A N 1
ATOM 1373 C CA . PHE A 1 179 ? 7.524 -0.530 0.765 1.00 93.56 179 PHE A CA 1
ATOM 1374 C C . PHE A 1 179 ? 6.426 -0.148 1.757 1.00 93.56 179 PHE A C 1
ATOM 1376 O O . PHE A 1 179 ? 6.590 0.796 2.529 1.00 93.56 179 PHE A O 1
ATOM 1383 N N . PHE A 1 180 ? 5.371 -0.958 1.829 1.00 91.12 180 PHE A N 1
ATOM 1384 C CA . PHE A 1 180 ? 4.423 -0.921 2.934 1.00 91.12 180 PHE A CA 1
ATOM 1385 C C . PHE A 1 180 ? 5.082 -1.534 4.173 1.00 91.12 180 PHE A C 1
ATOM 1387 O O . PHE A 1 180 ? 5.142 -2.758 4.327 1.00 91.12 180 PHE A O 1
ATOM 1394 N N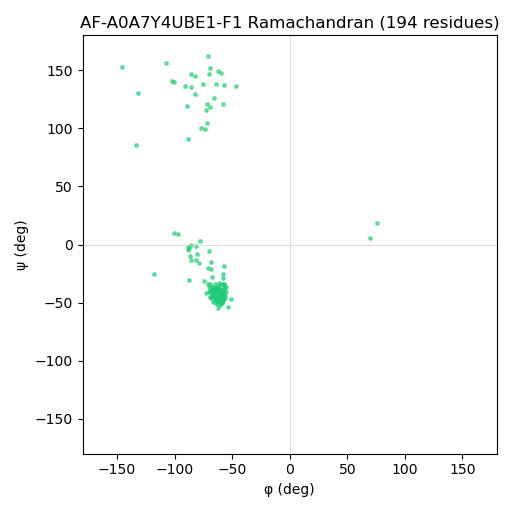 . LYS A 1 181 ? 5.584 -0.689 5.073 1.00 82.31 181 LYS A N 1
ATOM 1395 C CA . LYS A 1 181 ? 6.176 -1.124 6.344 1.00 82.31 181 LYS A CA 1
ATOM 1396 C C . LYS A 1 181 ? 5.112 -1.164 7.442 1.00 82.31 181 LYS A C 1
ATOM 1398 O O . LYS A 1 181 ? 4.296 -0.251 7.564 1.00 82.31 181 LYS A O 1
ATOM 1403 N N . ALA A 1 182 ? 5.131 -2.223 8.247 1.00 63.28 182 ALA A N 1
ATOM 1404 C CA . ALA A 1 182 ? 4.431 -2.219 9.528 1.00 63.28 182 ALA A CA 1
ATOM 1405 C C . ALA A 1 182 ? 5.137 -1.250 10.494 1.00 63.28 182 ALA A C 1
ATOM 1407 O O . ALA A 1 182 ? 6.350 -1.056 10.378 1.00 63.28 182 ALA A O 1
ATOM 1408 N N . GLU A 1 183 ? 4.394 -0.667 11.441 1.00 55.91 183 GLU A N 1
ATOM 1409 C CA . GLU A 1 183 ? 4.970 0.131 12.534 1.00 55.91 183 GLU A CA 1
ATOM 1410 C C . GLU A 1 183 ? 6.167 -0.586 13.176 1.00 55.91 183 GLU A C 1
ATOM 1412 O O . GLU A 1 183 ? 6.104 -1.779 13.493 1.00 55.91 183 GLU A O 1
ATOM 1417 N N . GLU A 1 184 ? 7.244 0.160 13.437 1.00 45.81 184 GLU A N 1
ATOM 1418 C CA . GLU A 1 184 ? 8.454 -0.343 14.103 1.00 45.81 184 GLU A CA 1
ATOM 1419 C C . GLU A 1 184 ? 8.172 -0.961 15.489 1.00 45.81 184 GLU A C 1
ATOM 1421 O O . GLU A 1 184 ? 8.947 -1.793 15.960 1.00 45.81 184 GLU A O 1
ATOM 1426 N N . GLY A 1 185 ? 7.020 -0.650 16.098 1.00 45.72 185 GLY A N 1
ATOM 1427 C CA . GLY A 1 185 ? 6.548 -1.214 17.367 1.00 45.72 185 GLY A CA 1
ATOM 1428 C C . GLY A 1 185 ? 6.117 -2.688 17.330 1.00 45.72 185 GLY A C 1
ATOM 1429 O O . GLY A 1 185 ? 5.837 -3.256 18.379 1.00 45.72 185 GLY A O 1
ATOM 1430 N N . SER A 1 186 ? 6.083 -3.342 16.161 1.00 43.06 186 SER A N 1
ATOM 1431 C CA . SER A 1 186 ? 5.798 -4.786 16.049 1.00 43.06 186 SER A CA 1
ATOM 1432 C C . SER A 1 186 ? 7.018 -5.685 16.322 1.00 43.06 186 SER A C 1
ATOM 1434 O O . SER A 1 186 ? 6.901 -6.908 16.238 1.00 43.06 186 SER A O 1
ATOM 1436 N N . LYS A 1 187 ? 8.201 -5.115 16.598 1.00 40.66 187 LYS A N 1
ATOM 1437 C CA . LYS A 1 187 ? 9.448 -5.882 16.786 1.00 40.66 187 LYS A CA 1
ATOM 1438 C C . LYS A 1 187 ? 9.679 -6.395 18.210 1.00 40.66 187 LYS A C 1
ATOM 1440 O O . LYS A 1 187 ? 10.568 -7.219 18.406 1.00 40.66 187 LYS A O 1
ATOM 1445 N N . THR A 1 188 ? 8.892 -5.969 19.192 1.00 40.59 188 THR A N 1
ATOM 1446 C CA . THR A 1 188 ? 8.909 -6.558 20.537 1.00 40.59 188 THR A CA 1
ATOM 1447 C C . THR A 1 188 ? 7.937 -7.732 20.574 1.00 40.59 188 THR A C 1
ATOM 1449 O O . THR A 1 188 ? 6.749 -7.574 20.845 1.00 40.59 188 THR A O 1
ATOM 1452 N N . ALA A 1 189 ? 8.441 -8.931 20.271 1.00 39.75 189 ALA A N 1
ATOM 1453 C CA . ALA A 1 189 ? 7.730 -10.157 20.615 1.00 39.75 189 ALA A CA 1
ATOM 1454 C C . ALA A 1 189 ? 7.478 -10.170 22.139 1.00 39.75 189 ALA A C 1
ATOM 1456 O O . ALA A 1 189 ? 8.388 -9.807 22.891 1.00 39.75 189 ALA A O 1
ATOM 1457 N N . PRO A 1 190 ? 6.285 -10.563 22.622 1.00 52.25 190 PRO A N 1
ATOM 1458 C CA . PRO A 1 190 ? 6.062 -10.746 24.049 1.00 52.25 190 PRO A CA 1
ATOM 1459 C C . PRO A 1 190 ? 7.059 -11.779 24.578 1.00 52.25 190 PRO A C 1
ATOM 1461 O O . PRO A 1 190 ? 7.089 -12.916 24.103 1.00 52.25 190 PRO A O 1
ATOM 1464 N N . VAL A 1 191 ? 7.885 -11.390 25.548 1.00 51.47 191 VAL A N 1
ATOM 1465 C CA . VAL A 1 191 ? 8.687 -12.346 26.310 1.00 51.47 191 VAL A CA 1
ATOM 1466 C C . VAL A 1 191 ? 7.712 -13.083 27.217 1.00 51.47 191 VAL A C 1
ATOM 1468 O O . VAL A 1 191 ? 7.194 -12.512 28.174 1.00 51.47 191 VAL A O 1
ATOM 1471 N N . VAL A 1 192 ? 7.392 -14.328 26.870 1.00 44.28 192 VAL A N 1
ATOM 1472 C CA . VAL A 1 192 ? 6.600 -15.194 27.744 1.00 44.28 192 VAL A CA 1
ATOM 1473 C C . VAL A 1 192 ? 7.530 -15.698 28.842 1.00 44.28 192 VAL A C 1
ATOM 1475 O O . VAL A 1 192 ? 8.331 -16.603 28.617 1.00 44.28 192 VAL A O 1
ATOM 1478 N N . ASP A 1 193 ? 7.447 -15.068 30.010 1.00 52.25 193 ASP A N 1
ATOM 1479 C CA . ASP A 1 193 ? 8.116 -15.516 31.226 1.00 52.25 193 ASP A CA 1
ATOM 1480 C C . ASP A 1 193 ? 7.192 -16.479 31.983 1.00 52.25 193 ASP A C 1
ATOM 1482 O O . ASP A 1 193 ? 6.070 -16.131 32.355 1.00 52.25 193 ASP A O 1
ATOM 1486 N N . PHE A 1 194 ? 7.654 -17.717 32.160 1.00 55.47 194 PHE A N 1
ATOM 1487 C CA . PHE A 1 194 ? 6.954 -18.757 32.916 1.00 55.47 194 PHE A CA 1
ATOM 1488 C C . PHE A 1 194 ? 7.451 -18.873 34.362 1.00 55.47 194 PHE A C 1
ATOM 1490 O O . PHE A 1 194 ? 7.082 -19.829 35.049 1.00 55.47 194 PHE A O 1
ATOM 1497 N N . SER A 1 195 ? 8.290 -17.952 34.841 1.00 53.62 195 SER A N 1
ATOM 1498 C CA . SER A 1 195 ? 8.719 -17.974 36.234 1.00 53.62 195 SER A CA 1
ATOM 1499 C C . SER A 1 195 ? 7.558 -17.612 37.170 1.00 53.62 195 SER A C 1
ATOM 1501 O O . SER A 1 195 ? 6.946 -16.546 37.095 1.00 53.62 195 SER A O 1
ATOM 1503 N N . LYS A 1 196 ? 7.221 -18.578 38.026 1.00 43.62 196 LYS A N 1
ATOM 1504 C CA . LYS A 1 196 ? 6.500 -18.387 39.284 1.00 43.62 196 LYS A CA 1
ATOM 1505 C C . LYS A 1 196 ? 7.506 -18.363 40.420 1.00 43.62 196 LYS A C 1
ATOM 1507 O O . LYS A 1 196 ? 8.505 -19.111 40.306 1.00 43.62 196 LYS A O 1
#

Radius of gyration: 25.48 Å; Cα contacts (8 Å, |Δi|>4): 154; chains: 1; bounding box: 69×33×85 Å

Secondary structure (DSSP, 8-state):
-HHHHHHHHHHHHHHHHHHHHHHHHHHHHHHHHHHHHHHHHHHHHHHHHHHHHHHHHHHHHHHTTSPPPHHHHHHHHHHHHHHH-TT--HHHHHHHHHHHHHHHHHTT-SSTTTGGGS-HHHHT-HHHHHHHHHHHHHHHHHHHHHHHHHHHHHHHHHHHTSTTHHHHHHHTT--PPPP-PPPGGGG---------

Solvent-accessible surface area (backbone atoms only — not comparable to full-atom values): 10755 Å² total; per-residue (Å²): 115,68,69,62,53,52,51,52,51,50,52,51,50,52,51,51,52,54,51,51,54,51,50,54,54,43,52,53,53,52,49,54,36,49,52,48,27,53,55,31,44,51,51,30,49,53,34,48,41,58,47,51,69,48,48,60,58,52,52,55,57,45,55,77,78,44,91,74,60,66,72,36,54,50,43,37,53,54,19,34,51,41,49,70,36,88,87,48,51,71,67,55,30,50,52,20,53,46,49,28,50,51,24,32,39,74,67,41,48,47,62,55,70,60,43,30,74,83,33,67,70,55,54,69,31,67,67,53,50,54,51,35,52,55,48,50,54,38,52,54,51,32,54,51,29,42,50,54,25,37,53,36,30,48,54,33,41,53,54,41,69,32,88,73,33,36,62,54,25,64,77,70,70,57,70,82,64,83,72,76,72,75,65,80,80,71,72,70,70,83,82,84,76,83,83,126

Mean predicted aligned error: 6.73 Å

pLDDT: mean 90.38, std 12.81, range [39.75, 98.44]